Protein AF-A0A2R6NU33-F1 (afdb_monomer)

Foldseek 3Di:
DLCLQVVLVVCVVVVNADPDPVNVVSLVVNLVNLVVLLVQLVVCLVVVHDRPDDDDPSLCVLVCSCVHPPDDPCSLVSNLSSNLSVLLNVLCVLCVVCLVDQQDPSLVVSLVVSLVVLVVSLVVSLVVLVVPDPPSVQVNLVSLLSSLVSSLSSLVSNVPPCPDPVCVVVPDPSNVVSVVVSVVSVVVNCCSCPPPPSNVVVCVCVVVSNDDDD

Secondary structure (DSSP, 8-state):
-TTHHHHHHHHHHTT----SHHHHHHHHHHHHHHHHHHHHHHHHHHHTPPPSS---TTGGGGGGGGGSTT--TTHHHHHHHHHHHHHHHHHHHHHGGGTTS---HHHHHHHHHHHHHHHHHHHHHHHHHHHH-TTTHHHHHHHHHHHHHHHHHHHGGGGTT--SHHHHHH--HHHHHHHHHHHHHHHHHHHHHHH-HHHHHHHHTTTTTT----

Solvent-accessible surface area (backbone atoms only — not comparable to full-atom values): 12301 Å² total; per-residue (Å²): 96,85,60,26,44,59,52,50,51,53,31,53,76,67,71,62,72,68,87,45,74,69,46,51,53,38,53,53,36,24,53,53,38,52,52,52,53,48,52,47,46,53,51,14,68,76,68,74,44,81,56,84,77,69,88,55,86,59,58,86,48,46,67,56,53,72,73,40,97,82,50,56,79,68,50,54,60,52,35,55,50,48,50,51,49,52,52,49,50,54,49,47,64,68,46,56,87,44,71,92,46,82,82,48,71,66,60,53,50,54,50,53,54,46,50,52,49,44,50,53,52,43,55,55,49,46,54,54,42,63,77,71,41,95,76,30,66,37,59,48,50,50,50,49,46,52,40,45,49,55,50,44,61,56,54,50,66,61,52,64,89,59,87,49,74,68,39,60,72,69,48,52,69,71,48,48,54,50,50,54,50,41,54,53,43,53,50,48,48,49,45,47,58,72,70,31,65,56,43,44,62,58,48,79,42,54,83,54,71,79,66,75,87,126

Radius of gyration: 19.25 Å; Cα contacts (8 Å, |Δi|>4): 163; chains: 1; bounding box: 48×39×56 Å

Organism: NCBI:txid98765

Sequence (214 aa):
MHKAWPELLKRMRANKVSTSTKERQLVISARTWFCLYLFEHQMSYGTGRPAILKDDESIWQCRLLLQHPLAIEDDMRLVSTVELMAIRERVHNNLSPLFEKPVDDHTFNVLREADLEFRNWFATWDQAFSQKYEDAAFYRQSLQIQHLTAELFHNATALRGIDGPEDVQRMPHAQRELAIKSINIGRQILDITVNSPAYREGMKYGLYYSFDSR

Structure (mmCIF, N/CA/C/O backbone):
data_AF-A0A2R6NU33-F1
#
_entry.id   AF-A0A2R6NU33-F1
#
loop_
_atom_site.group_PDB
_atom_site.id
_atom_site.type_symbol
_atom_site.label_atom_id
_atom_site.label_alt_id
_atom_site.label_comp_id
_atom_site.label_asym_id
_atom_site.label_entity_id
_atom_site.label_seq_id
_atom_site.pdbx_PDB_ins_code
_atom_site.Cartn_x
_atom_site.Cartn_y
_atom_site.Cartn_z
_atom_site.occupancy
_atom_site.B_iso_or_equiv
_atom_site.auth_seq_id
_atom_site.auth_comp_id
_atom_site.auth_asym_id
_atom_site.auth_atom_id
_atom_site.pdbx_PDB_model_num
ATOM 1 N N . MET A 1 1 ? 17.473 12.583 -7.730 1.00 69.25 1 MET A N 1
ATOM 2 C CA . MET A 1 1 ? 16.757 11.291 -7.675 1.00 69.25 1 MET A CA 1
ATOM 3 C C . MET A 1 1 ? 15.246 11.444 -7.823 1.00 69.25 1 MET A C 1
ATOM 5 O O . MET A 1 1 ? 14.719 10.750 -8.672 1.00 69.25 1 MET A O 1
ATOM 9 N N . HIS A 1 2 ? 14.565 12.379 -7.141 1.00 80.75 2 HIS A N 1
ATOM 10 C CA . HIS A 1 2 ? 13.098 12.559 -7.268 1.00 80.75 2 HIS A CA 1
ATOM 11 C C . HIS A 1 2 ? 12.568 12.725 -8.711 1.00 80.75 2 HIS A C 1
ATOM 13 O O . HIS A 1 2 ? 11.481 12.271 -9.025 1.00 80.75 2 HIS A O 1
ATOM 19 N N . LYS A 1 3 ? 13.355 13.300 -9.636 1.00 88.75 3 LYS A N 1
ATOM 20 C CA . LYS A 1 3 ? 12.974 13.431 -11.060 1.00 88.75 3 LYS A CA 1
ATOM 21 C C . LYS A 1 3 ? 13.146 12.157 -11.896 1.00 88.75 3 LYS A C 1
ATOM 23 O O . LYS A 1 3 ? 12.803 12.172 -13.072 1.00 88.75 3 LYS A O 1
ATOM 28 N N . ALA A 1 4 ? 13.716 11.086 -11.338 1.00 92.69 4 ALA A N 1
ATOM 29 C CA . ALA A 1 4 ? 14.045 9.884 -12.100 1.00 92.69 4 ALA A CA 1
ATOM 30 C C . ALA A 1 4 ? 12.791 9.199 -12.649 1.00 92.69 4 ALA A C 1
ATOM 32 O O . ALA A 1 4 ? 12.753 8.870 -13.832 1.00 92.69 4 ALA A O 1
ATOM 33 N N . TRP A 1 5 ? 11.757 9.043 -11.818 1.00 94.81 5 TRP A N 1
ATOM 34 C CA . TRP A 1 5 ? 10.496 8.462 -12.260 1.00 94.81 5 TRP A CA 1
ATOM 35 C C . TRP A 1 5 ? 9.732 9.371 -13.242 1.00 94.81 5 TRP A C 1
ATOM 37 O O . TRP A 1 5 ? 9.434 8.892 -14.335 1.00 94.81 5 TRP A O 1
ATOM 47 N N . PRO A 1 6 ? 9.508 10.675 -12.970 1.00 94.31 6 PRO A N 1
ATOM 48 C CA . PRO A 1 6 ? 8.891 11.577 -13.946 1.00 94.31 6 PRO A CA 1
ATOM 49 C C . PRO A 1 6 ? 9.597 11.601 -15.311 1.00 94.31 6 PRO A C 1
ATOM 51 O O . PRO A 1 6 ? 8.943 11.600 -16.356 1.00 94.31 6 PRO A O 1
ATOM 54 N N . GLU A 1 7 ? 10.934 11.595 -15.323 1.00 94.56 7 GLU A N 1
ATOM 55 C CA . GLU A 1 7 ? 11.714 11.556 -16.564 1.00 94.56 7 GLU A CA 1
ATOM 56 C C . GLU A 1 7 ? 11.565 10.211 -17.285 1.00 94.56 7 GLU A C 1
ATOM 58 O O . GLU A 1 7 ? 11.327 10.192 -18.495 1.00 94.56 7 GLU A O 1
ATOM 63 N N . LEU A 1 8 ? 11.649 9.087 -16.564 1.00 95.44 8 LEU A N 1
ATOM 64 C CA . LEU A 1 8 ? 11.438 7.758 -17.141 1.00 95.44 8 LEU A CA 1
ATOM 65 C C . LEU A 1 8 ? 10.034 7.643 -17.741 1.00 95.44 8 LEU A C 1
ATOM 67 O O . LEU A 1 8 ? 9.883 7.289 -18.907 1.00 95.44 8 LEU A O 1
ATOM 71 N N . LEU A 1 9 ? 9.014 8.042 -16.986 1.00 95.50 9 LEU A N 1
ATOM 72 C CA . LEU A 1 9 ? 7.621 8.052 -17.413 1.00 95.50 9 LEU A CA 1
ATOM 73 C C . LEU A 1 9 ? 7.415 8.882 -18.687 1.00 95.50 9 LEU A C 1
ATOM 75 O O . LEU A 1 9 ? 6.739 8.444 -19.622 1.00 95.50 9 LEU A O 1
ATOM 79 N N . LYS A 1 10 ? 8.024 10.070 -18.765 1.00 95.19 10 LYS A N 1
ATOM 80 C CA . LYS A 1 10 ? 7.973 10.918 -19.963 1.00 95.19 10 LYS A CA 1
ATOM 81 C C . LYS A 1 10 ? 8.571 10.213 -21.181 1.00 95.19 10 LYS A C 1
ATOM 83 O O . LYS A 1 10 ? 8.008 10.297 -22.273 1.00 95.19 10 LYS A O 1
ATOM 88 N N . ARG A 1 11 ? 9.692 9.506 -21.011 1.00 94.69 11 ARG A N 1
ATOM 89 C CA . ARG A 1 11 ? 10.335 8.734 -22.088 1.00 94.69 11 ARG A CA 1
ATOM 90 C C . ARG A 1 11 ? 9.482 7.547 -22.522 1.00 94.69 11 ARG A C 1
ATOM 92 O O . ARG A 1 11 ? 9.333 7.338 -23.725 1.00 94.69 11 ARG A O 1
ATOM 99 N N . MET A 1 12 ? 8.880 6.836 -21.569 1.00 95.44 12 MET A N 1
ATOM 100 C CA . MET A 1 12 ? 7.957 5.728 -21.827 1.00 95.44 12 MET A CA 1
ATOM 101 C C . MET A 1 12 ? 6.759 6.179 -22.661 1.00 95.44 12 MET A C 1
ATOM 103 O O . MET A 1 12 ? 6.495 5.608 -23.712 1.00 95.44 12 MET A O 1
ATOM 107 N N . ARG A 1 13 ? 6.111 7.281 -22.274 1.00 94.25 13 ARG A N 1
ATOM 108 C CA . ARG A 1 13 ? 4.989 7.866 -23.029 1.00 94.25 13 ARG A CA 1
ATOM 109 C C . ARG A 1 13 ? 5.367 8.343 -24.427 1.00 94.25 13 ARG A C 1
ATOM 111 O O . ARG A 1 13 ? 4.544 8.309 -25.332 1.00 94.25 13 ARG A O 1
ATOM 118 N N . ALA A 1 14 ? 6.602 8.801 -24.602 1.00 94.81 14 ALA A N 1
ATOM 119 C CA . ALA A 1 14 ? 7.114 9.227 -25.898 1.00 94.81 14 ALA A CA 1
ATOM 120 C C . ALA A 1 14 ? 7.590 8.055 -26.780 1.00 94.81 14 ALA A C 1
ATOM 122 O O . ALA A 1 14 ? 8.136 8.315 -27.851 1.00 94.81 14 ALA A O 1
ATOM 123 N N . ASN A 1 15 ? 7.444 6.797 -26.336 1.00 91.62 15 ASN A N 1
ATOM 124 C CA . ASN A 1 15 ? 8.014 5.608 -26.980 1.00 91.62 15 ASN A CA 1
ATOM 125 C C . ASN A 1 15 ? 9.533 5.723 -27.223 1.00 91.62 15 ASN A C 1
ATOM 127 O O . ASN A 1 15 ? 10.066 5.216 -28.206 1.00 91.62 15 ASN A O 1
ATOM 131 N N . LYS A 1 16 ? 10.248 6.404 -26.316 1.00 91.69 16 LYS A N 1
ATOM 132 C CA . LYS A 1 16 ? 11.708 6.617 -26.367 1.00 91.69 16 LYS A CA 1
ATOM 133 C C . LYS A 1 16 ? 12.467 5.705 -25.398 1.00 91.69 16 LYS A C 1
ATOM 135 O O . LYS A 1 16 ? 13.520 6.091 -24.890 1.00 91.69 16 LYS A O 1
ATOM 140 N N . VAL A 1 17 ? 11.917 4.526 -25.115 1.00 91.12 17 VAL A N 1
ATOM 141 C CA . VAL A 1 17 ? 12.543 3.523 -24.244 1.00 91.12 17 VAL A CA 1
ATOM 142 C C . VAL A 1 17 ? 13.698 2.832 -24.964 1.00 91.12 17 VAL A C 1
ATOM 144 O O . VAL A 1 17 ? 13.656 2.611 -26.172 1.00 91.12 17 VAL A O 1
ATOM 147 N N . SER A 1 18 ? 14.754 2.504 -24.223 1.00 92.00 18 SER A N 1
ATOM 148 C CA . SER A 1 18 ? 15.925 1.794 -24.745 1.00 92.00 18 SER A CA 1
ATOM 149 C C . SER A 1 18 ? 16.513 0.869 -23.678 1.00 92.00 18 SER A C 1
ATOM 151 O O . SER A 1 18 ? 16.099 0.894 -22.525 1.00 92.00 18 SER A O 1
ATOM 153 N N . THR A 1 19 ? 17.510 0.063 -24.030 1.00 92.62 19 THR A N 1
ATOM 154 C CA . THR A 1 19 ? 18.274 -0.757 -23.069 1.00 92.62 19 THR A CA 1
ATOM 155 C C . THR A 1 19 ? 19.691 -0.221 -22.845 1.00 92.62 19 THR A C 1
ATOM 157 O O . THR A 1 19 ? 20.560 -0.923 -22.329 1.00 92.62 19 THR A O 1
ATOM 160 N N . SER A 1 20 ? 19.929 1.041 -23.223 1.00 94.75 20 SER A N 1
ATOM 161 C CA . SER A 1 20 ? 21.223 1.710 -23.069 1.00 94.75 20 SER A CA 1
ATOM 162 C C . SER A 1 20 ? 21.648 1.813 -21.601 1.00 94.75 20 SER A C 1
ATOM 164 O O . SER A 1 20 ? 20.813 1.841 -20.695 1.00 94.75 20 SER A O 1
ATOM 166 N N . THR A 1 21 ? 22.952 1.958 -21.349 1.00 94.69 21 THR A N 1
ATOM 167 C CA . THR A 1 21 ? 23.496 2.165 -19.994 1.00 94.69 21 THR A CA 1
ATOM 168 C C . THR A 1 21 ? 22.832 3.344 -19.280 1.00 94.69 21 THR A C 1
ATOM 170 O O . THR A 1 21 ? 22.533 3.266 -18.090 1.00 94.69 21 THR A O 1
ATOM 173 N N . LYS A 1 22 ? 22.532 4.421 -20.018 1.00 93.12 22 LYS A N 1
ATOM 174 C CA . LYS A 1 22 ? 21.836 5.594 -19.480 1.00 93.12 22 LYS A CA 1
ATOM 175 C C . LYS A 1 22 ? 20.398 5.269 -19.066 1.00 93.12 22 LYS A C 1
ATOM 177 O O . LYS A 1 22 ? 19.983 5.693 -17.991 1.00 93.12 22 LYS A O 1
ATOM 182 N N . GLU A 1 23 ? 19.653 4.517 -19.880 1.00 94.69 23 GLU A N 1
ATOM 183 C CA . GLU A 1 23 ? 18.292 4.092 -19.516 1.00 94.69 23 GLU A CA 1
ATOM 184 C C . GLU A 1 23 ? 18.314 3.160 -18.306 1.00 94.69 23 GLU A C 1
ATOM 186 O O . GLU A 1 23 ? 17.536 3.338 -17.376 1.00 94.69 23 GLU A O 1
ATOM 191 N N . ARG A 1 24 ? 19.254 2.209 -18.272 1.00 96.06 24 ARG A N 1
ATOM 192 C CA . ARG A 1 24 ? 19.424 1.301 -17.136 1.00 96.06 24 ARG A CA 1
ATOM 193 C C . ARG A 1 24 ? 19.6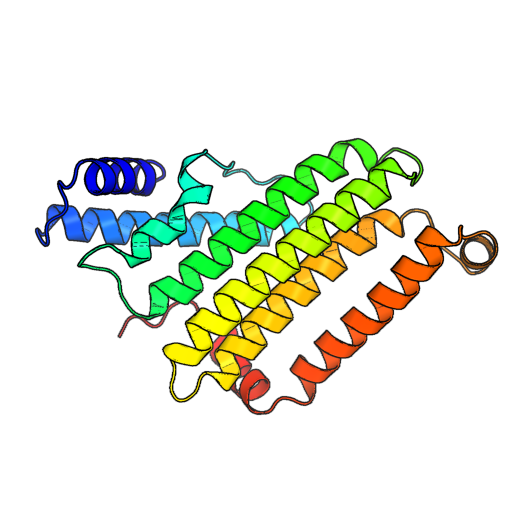54 2.073 -15.839 1.00 96.06 24 ARG A C 1
ATOM 195 O O . ARG A 1 24 ? 18.991 1.791 -14.845 1.00 96.06 24 ARG A O 1
ATOM 202 N N . GLN A 1 25 ? 20.522 3.085 -15.861 1.00 96.06 25 GLN A N 1
ATOM 203 C CA . GLN A 1 25 ? 20.752 3.938 -14.695 1.00 96.06 25 GLN A CA 1
ATOM 204 C C . GLN A 1 25 ? 19.498 4.725 -14.288 1.00 96.06 25 GLN A C 1
ATOM 206 O O . GLN A 1 25 ? 19.253 4.925 -13.095 1.00 96.06 25 GLN A O 1
ATOM 211 N N . LEU A 1 26 ? 18.690 5.159 -15.258 1.00 95.94 26 LEU A N 1
ATOM 212 C CA . LEU A 1 26 ? 17.438 5.866 -15.000 1.00 95.94 26 LEU A CA 1
ATOM 213 C C . LEU A 1 26 ? 16.389 4.950 -14.353 1.00 95.94 26 LEU A C 1
ATOM 215 O O . LEU A 1 26 ? 15.783 5.348 -13.362 1.00 95.94 26 LEU A O 1
ATOM 219 N N . VAL A 1 27 ? 16.235 3.716 -14.843 1.00 96.88 27 VAL A N 1
ATOM 220 C CA . VAL A 1 27 ? 15.348 2.701 -14.248 1.00 96.88 27 VAL A CA 1
ATOM 221 C C . VAL A 1 27 ? 15.786 2.358 -12.825 1.00 96.88 27 VAL A C 1
ATOM 223 O O . VAL A 1 27 ? 14.954 2.349 -11.922 1.00 96.88 27 VAL A O 1
ATOM 226 N N . ILE A 1 28 ? 17.088 2.151 -12.589 1.00 96.19 28 I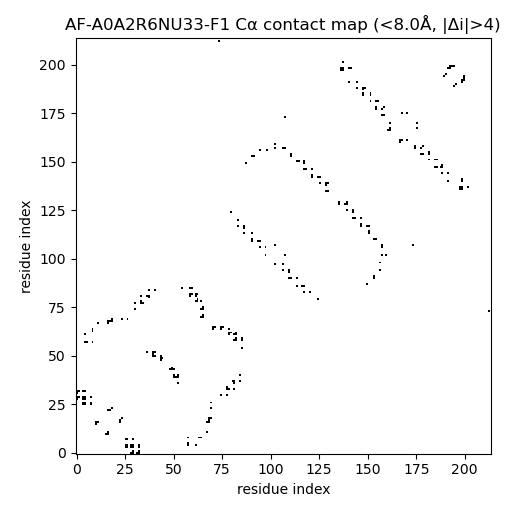LE A N 1
ATOM 227 C CA . ILE A 1 28 ? 17.630 1.944 -11.234 1.00 96.19 28 ILE A CA 1
ATOM 228 C C . ILE A 1 28 ? 17.272 3.131 -10.334 1.00 96.19 28 ILE A C 1
ATOM 230 O O . ILE A 1 28 ? 16.740 2.943 -9.246 1.00 96.19 28 ILE A O 1
ATOM 234 N N . SER A 1 29 ? 17.487 4.358 -10.812 1.00 96.31 29 SER A N 1
ATOM 235 C CA . SER A 1 29 ? 17.176 5.568 -10.044 1.00 96.31 29 SER A CA 1
ATOM 236 C C . SER A 1 29 ? 15.675 5.716 -9.756 1.00 96.31 29 SER A C 1
ATOM 238 O O . SER A 1 29 ? 15.313 6.220 -8.695 1.00 96.31 29 SER A O 1
ATOM 240 N N . ALA A 1 30 ? 14.802 5.278 -10.671 1.00 96.25 30 ALA A N 1
ATOM 241 C CA . ALA A 1 30 ? 13.353 5.257 -10.472 1.00 96.25 30 ALA A CA 1
ATOM 242 C C . ALA A 1 30 ? 12.936 4.218 -9.418 1.00 96.25 30 ALA A C 1
ATOM 244 O O . ALA A 1 30 ? 12.155 4.543 -8.529 1.00 96.25 30 ALA A O 1
ATOM 245 N N . ARG A 1 31 ? 13.519 3.010 -9.442 1.00 96.88 31 ARG A N 1
ATOM 246 C CA . ARG A 1 31 ? 13.315 1.999 -8.388 1.00 96.88 31 ARG A CA 1
ATOM 247 C C . ARG A 1 31 ? 13.775 2.503 -7.025 1.00 96.88 31 ARG A C 1
ATOM 249 O O . ARG A 1 31 ? 13.028 2.420 -6.058 1.00 96.88 31 ARG A O 1
ATOM 256 N N . THR A 1 32 ? 14.973 3.089 -6.952 1.00 95.62 32 THR A N 1
ATOM 257 C CA . THR A 1 32 ? 15.480 3.700 -5.715 1.00 95.62 32 THR A CA 1
ATOM 258 C C . THR A 1 32 ? 14.536 4.788 -5.213 1.00 95.62 32 THR A C 1
ATOM 260 O O . THR A 1 32 ? 14.268 4.856 -4.018 1.00 95.62 32 THR A O 1
ATOM 263 N N . TRP A 1 33 ? 14.000 5.617 -6.110 1.00 94.19 33 TRP A N 1
ATOM 264 C CA . TRP A 1 33 ? 13.011 6.627 -5.750 1.00 94.19 33 TRP A CA 1
ATOM 265 C C . TRP A 1 33 ? 11.733 6.018 -5.161 1.00 94.19 33 TRP A C 1
ATOM 267 O O . TRP A 1 33 ? 11.298 6.466 -4.105 1.00 94.19 33 TRP A O 1
ATOM 277 N N . PHE A 1 34 ? 11.177 4.972 -5.775 1.00 95.81 34 PHE A N 1
ATOM 278 C CA . PHE A 1 34 ? 10.023 4.251 -5.230 1.00 95.81 34 PHE A CA 1
ATOM 279 C C . PHE A 1 34 ? 10.300 3.664 -3.844 1.00 95.81 34 PHE A C 1
ATOM 281 O O . PHE A 1 34 ? 9.478 3.824 -2.946 1.00 95.81 34 PHE A O 1
ATOM 288 N N . CYS A 1 35 ? 11.471 3.063 -3.622 1.00 94.50 35 CYS A N 1
ATOM 289 C CA . CYS A 1 35 ? 11.841 2.570 -2.295 1.00 94.50 35 CYS A CA 1
ATOM 290 C C . CYS A 1 35 ? 11.923 3.704 -1.262 1.00 94.50 35 CYS A C 1
ATOM 292 O O . CYS A 1 35 ? 11.397 3.568 -0.162 1.00 94.50 35 CYS A O 1
ATOM 294 N N . LEU A 1 36 ? 12.545 4.836 -1.609 1.00 93.38 36 LEU A N 1
ATOM 295 C CA . LEU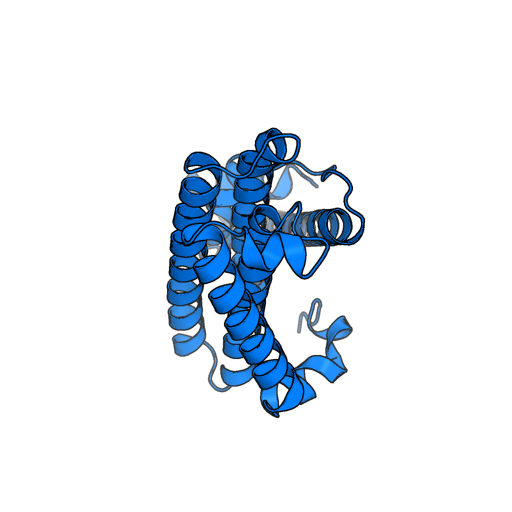 A 1 36 ? 12.623 6.000 -0.719 1.00 93.38 36 LEU A CA 1
ATOM 296 C C . LEU A 1 36 ? 11.236 6.560 -0.388 1.00 93.38 36 LEU A C 1
ATOM 298 O O . LEU A 1 36 ? 10.975 6.883 0.767 1.00 93.38 36 LEU A O 1
ATOM 302 N N . TYR A 1 37 ? 10.350 6.630 -1.384 1.00 93.06 37 TYR A N 1
ATOM 303 C CA . TYR A 1 37 ? 8.956 7.018 -1.197 1.00 93.06 37 TYR A CA 1
ATOM 304 C C . TYR A 1 37 ? 8.248 6.080 -0.211 1.00 93.06 37 TYR A C 1
ATOM 306 O O . TYR A 1 37 ? 7.634 6.552 0.744 1.00 93.06 37 TYR A O 1
ATOM 314 N N . LEU A 1 38 ? 8.390 4.760 -0.377 1.00 93.31 38 LEU A N 1
ATOM 315 C CA . LEU A 1 38 ? 7.798 3.780 0.535 1.00 93.31 38 LEU A CA 1
ATOM 316 C C . LEU A 1 38 ? 8.306 3.933 1.968 1.00 93.31 38 LEU A C 1
ATOM 318 O O . LEU A 1 38 ? 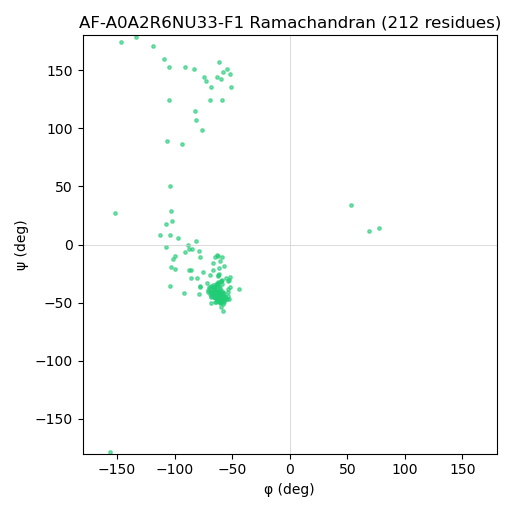7.493 3.995 2.891 1.00 93.31 38 LEU A O 1
ATOM 322 N N . PHE A 1 39 ? 9.625 4.020 2.161 1.00 91.88 39 PHE A N 1
ATOM 323 C CA . PHE A 1 39 ? 10.202 4.142 3.500 1.00 91.88 39 PHE A CA 1
ATOM 324 C C . PHE A 1 39 ? 9.778 5.424 4.193 1.00 91.88 39 PHE A C 1
ATOM 326 O O . PHE A 1 39 ? 9.435 5.392 5.373 1.00 91.88 39 PHE A O 1
ATOM 333 N N . GLU A 1 40 ? 9.776 6.540 3.468 1.00 92.19 40 GLU A N 1
ATOM 334 C CA . GLU A 1 40 ? 9.346 7.814 4.023 1.00 92.19 40 GLU A CA 1
ATOM 335 C C . GLU A 1 40 ? 7.915 7.727 4.557 1.00 92.19 40 GLU A C 1
ATOM 337 O O . GLU A 1 40 ? 7.671 8.059 5.716 1.00 92.19 40 GLU A O 1
ATOM 342 N N . HIS A 1 41 ? 6.990 7.195 3.759 1.00 91.19 41 HIS A N 1
ATOM 343 C CA . HIS A 1 41 ? 5.596 7.075 4.171 1.00 91.19 41 HIS A CA 1
ATOM 344 C C . HIS A 1 41 ? 5.406 6.075 5.310 1.00 91.19 41 HIS A C 1
ATOM 346 O O . HIS A 1 41 ? 4.671 6.354 6.255 1.00 91.19 41 HIS A O 1
ATOM 352 N N . GLN A 1 42 ? 6.092 4.930 5.276 1.00 89.88 42 GLN A N 1
ATOM 353 C CA . GLN A 1 42 ? 6.052 3.953 6.370 1.00 89.88 42 GLN A CA 1
ATOM 354 C C . GLN A 1 42 ? 6.542 4.563 7.689 1.00 89.88 42 GLN A C 1
ATOM 356 O O . GLN A 1 42 ? 5.888 4.393 8.720 1.00 89.88 42 GLN A O 1
ATOM 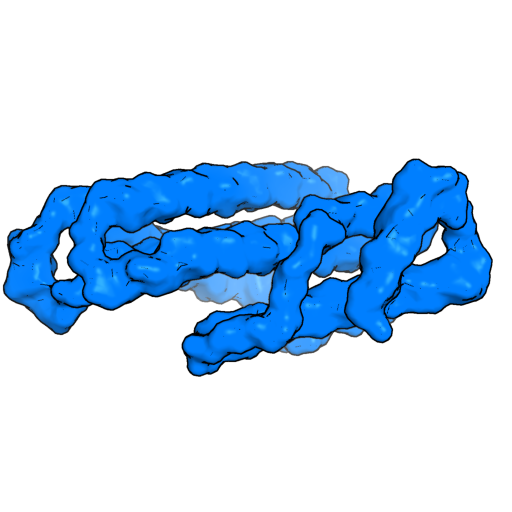361 N N . MET A 1 43 ? 7.649 5.312 7.659 1.00 89.44 43 MET A N 1
ATOM 362 C CA . MET A 1 43 ? 8.166 6.016 8.834 1.00 89.44 43 MET A CA 1
ATOM 363 C C . MET A 1 43 ? 7.204 7.102 9.310 1.00 89.44 43 MET A C 1
ATOM 365 O O . MET A 1 43 ? 6.979 7.225 10.514 1.00 89.44 43 MET A O 1
ATOM 369 N N . SER A 1 44 ? 6.614 7.866 8.392 1.00 89.00 44 SER A N 1
ATOM 370 C CA . SER A 1 44 ? 5.616 8.884 8.718 1.00 89.00 44 SER A CA 1
ATOM 371 C C . SER A 1 44 ? 4.405 8.297 9.427 1.00 89.00 44 SER A C 1
ATOM 373 O O . SER A 1 44 ? 4.072 8.746 10.522 1.00 89.00 44 SER A O 1
ATOM 375 N N . TYR A 1 45 ? 3.820 7.222 8.890 1.00 85.50 45 TYR A N 1
ATOM 376 C CA . TYR A 1 45 ? 2.722 6.515 9.551 1.00 85.50 45 TYR A CA 1
ATOM 377 C C . TYR A 1 45 ? 3.123 5.956 10.918 1.00 85.50 45 TYR A C 1
ATOM 379 O O . TYR A 1 45 ? 2.355 6.070 11.868 1.00 85.50 45 TYR A O 1
ATOM 387 N N . GLY A 1 46 ? 4.321 5.376 11.033 1.00 82.81 46 GLY A N 1
ATOM 388 C CA . GLY A 1 46 ? 4.802 4.795 12.288 1.00 82.81 46 GLY A CA 1
ATOM 389 C C . GLY A 1 46 ? 5.107 5.822 13.384 1.00 82.81 46 GLY A C 1
ATOM 390 O O . GLY A 1 46 ? 5.028 5.494 14.562 1.00 82.81 46 GLY A O 1
ATOM 391 N N . THR A 1 47 ? 5.443 7.060 13.012 1.00 86.00 47 THR A N 1
ATOM 392 C CA . THR A 1 47 ? 5.806 8.135 13.957 1.00 86.00 47 THR A CA 1
ATOM 393 C C . THR A 1 47 ? 4.730 9.211 14.104 1.00 86.00 47 THR A C 1
ATOM 395 O O . THR A 1 47 ? 4.900 10.137 14.893 1.00 86.00 47 THR A O 1
ATOM 398 N N . GLY A 1 48 ? 3.628 9.112 13.356 1.00 82.75 48 GLY A N 1
ATOM 399 C CA . GLY A 1 48 ? 2.536 10.088 13.367 1.00 82.75 48 GLY A CA 1
ATOM 400 C C . GLY A 1 48 ? 2.897 11.450 12.764 1.00 82.75 48 GLY A C 1
ATOM 401 O O . GLY A 1 48 ? 2.138 12.403 12.923 1.00 82.75 48 GLY A O 1
ATOM 402 N N . ARG A 1 49 ? 4.045 11.571 12.082 1.00 88.06 49 ARG A N 1
ATOM 403 C CA . ARG A 1 49 ? 4.464 12.820 11.428 1.00 88.06 49 ARG A CA 1
ATOM 404 C C . ARG A 1 49 ? 3.972 12.873 9.975 1.00 88.06 49 ARG A C 1
ATOM 406 O O . ARG A 1 49 ? 3.900 11.829 9.326 1.00 88.06 49 ARG A O 1
ATOM 413 N N . PRO A 1 50 ? 3.753 14.069 9.406 1.00 85.06 50 PRO A N 1
ATOM 414 C CA . PRO A 1 50 ? 3.527 14.212 7.970 1.00 85.06 50 PRO A CA 1
ATOM 415 C C . PRO A 1 50 ? 4.692 13.651 7.137 1.00 85.06 50 PRO A C 1
ATOM 417 O O . PRO A 1 50 ? 5.854 13.689 7.563 1.00 85.06 50 PRO A O 1
ATOM 420 N N . ALA A 1 51 ? 4.393 13.131 5.947 1.00 86.50 51 ALA A N 1
ATOM 421 C CA . ALA A 1 51 ? 5.411 12.746 4.970 1.00 86.50 51 ALA A CA 1
ATOM 422 C C . ALA A 1 51 ? 6.138 13.978 4.415 1.00 86.50 51 ALA A C 1
ATOM 424 O O . ALA A 1 51 ? 5.529 14.999 4.090 1.00 86.50 51 ALA A O 1
ATOM 425 N N . ILE A 1 52 ? 7.466 13.887 4.332 1.00 85.94 52 ILE A N 1
ATOM 426 C CA . ILE A 1 52 ? 8.343 14.909 3.750 1.00 85.94 52 ILE A CA 1
ATOM 427 C C . ILE A 1 52 ? 8.301 14.806 2.226 1.00 85.94 52 ILE A C 1
ATOM 429 O O . ILE A 1 52 ? 8.246 15.821 1.529 1.00 85.94 52 ILE A O 1
ATOM 433 N N . LEU A 1 53 ? 8.343 13.577 1.704 1.00 83.00 53 LEU A N 1
ATOM 434 C CA . LEU A 1 53 ? 8.178 13.314 0.281 1.00 83.00 53 LEU A CA 1
ATOM 435 C C . LEU A 1 53 ? 6.685 13.308 -0.018 1.00 83.00 53 LEU A C 1
ATOM 437 O O . LEU A 1 53 ? 6.000 12.375 0.368 1.00 83.00 53 LEU A O 1
ATOM 441 N N . LYS A 1 54 ? 6.199 14.356 -0.679 1.00 76.81 54 LYS A N 1
ATOM 442 C CA . LYS A 1 54 ? 4.806 14.424 -1.120 1.00 76.81 54 LYS A CA 1
ATOM 443 C C . LYS A 1 54 ? 4.617 13.686 -2.434 1.00 76.81 54 LYS A C 1
ATOM 445 O O . LYS A 1 54 ? 5.527 13.675 -3.270 1.00 76.81 54 LYS A O 1
ATOM 450 N N . ASP A 1 55 ? 3.411 13.175 -2.624 1.00 74.25 55 ASP A N 1
ATOM 451 C CA . ASP A 1 55 ? 2.930 12.726 -3.921 1.00 74.25 55 ASP A CA 1
ATOM 452 C C . ASP A 1 55 ? 3.126 13.793 -5.008 1.00 74.25 55 ASP A C 1
ATOM 454 O O . ASP A 1 55 ? 2.799 14.972 -4.840 1.00 74.25 55 ASP A O 1
ATOM 458 N N . ASP A 1 56 ? 3.618 13.350 -6.163 1.00 77.94 56 ASP A N 1
ATOM 459 C CA . ASP A 1 56 ? 3.389 14.034 -7.428 1.00 77.94 56 ASP A CA 1
ATOM 460 C C . ASP A 1 56 ? 2.427 1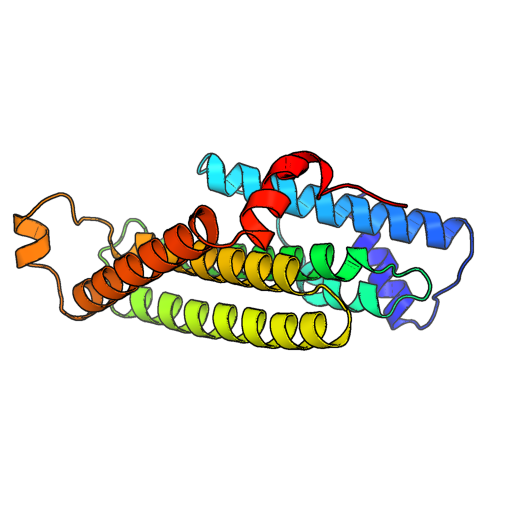3.196 -8.285 1.00 77.94 56 ASP A C 1
ATOM 462 O O . ASP A 1 56 ? 2.262 11.994 -8.070 1.00 77.94 56 ASP A O 1
ATOM 466 N N . GLU A 1 57 ? 1.776 13.807 -9.279 1.00 79.88 57 GLU A N 1
ATOM 467 C CA . GLU A 1 57 ? 0.809 13.101 -10.139 1.00 79.88 57 GLU A CA 1
ATOM 468 C C . GLU A 1 57 ? 1.408 11.872 -10.849 1.00 79.88 57 GLU A C 1
ATOM 470 O O . GLU A 1 57 ? 0.674 10.990 -11.300 1.00 79.88 57 GLU A O 1
ATOM 475 N N . SER A 1 58 ? 2.739 11.780 -10.950 1.00 88.50 58 SER A N 1
ATOM 476 C CA . SER A 1 58 ? 3.397 10.661 -11.613 1.00 88.50 58 SER A CA 1
ATOM 477 C C . SER A 1 58 ? 3.394 9.385 -10.769 1.00 88.50 58 SER A C 1
ATOM 479 O O . SER A 1 58 ? 3.450 8.299 -11.352 1.00 88.50 58 SER A O 1
ATOM 481 N N . ILE A 1 59 ? 3.284 9.468 -9.434 1.00 92.06 59 ILE A N 1
ATOM 482 C CA . ILE A 1 59 ? 3.306 8.285 -8.553 1.00 92.06 59 ILE A CA 1
ATOM 483 C C . ILE A 1 59 ? 2.141 7.332 -8.841 1.00 92.06 59 ILE A C 1
ATOM 485 O O . ILE A 1 59 ? 2.328 6.116 -8.894 1.00 92.06 59 ILE A O 1
ATOM 489 N N . TRP A 1 60 ? 0.975 7.886 -9.187 1.00 92.56 60 TRP A N 1
ATOM 490 C CA . TRP A 1 60 ? -0.234 7.159 -9.592 1.00 92.56 60 TRP A CA 1
ATOM 491 C C . TRP A 1 60 ? -0.058 6.348 -10.877 1.00 92.56 60 TRP A C 1
ATOM 493 O O . TRP A 1 60 ? -0.922 5.564 -11.261 1.00 92.56 60 TRP A O 1
ATOM 503 N N . GLN A 1 61 ? 1.065 6.536 -11.566 1.00 95.06 61 GLN A N 1
ATOM 504 C CA . GLN A 1 61 ? 1.380 5.883 -12.829 1.00 95.06 61 GLN A CA 1
ATOM 505 C C . GLN A 1 61 ? 2.547 4.912 -12.694 1.00 95.06 61 GLN A C 1
ATOM 507 O O . GLN A 1 61 ? 2.995 4.377 -13.709 1.00 95.06 61 GLN A O 1
ATOM 512 N N . CYS A 1 62 ? 3.019 4.651 -11.468 1.00 95.81 62 CYS A N 1
ATOM 513 C CA . CYS A 1 62 ? 4.129 3.742 -11.184 1.00 95.81 62 CYS A CA 1
ATOM 514 C C . CYS A 1 62 ? 3.956 2.357 -11.828 1.00 95.81 62 CYS A C 1
ATOM 516 O O . CYS A 1 62 ? 4.951 1.760 -12.240 1.00 95.81 62 CYS A O 1
ATOM 518 N N . ARG A 1 63 ? 2.712 1.895 -12.045 1.00 96.12 63 ARG A N 1
ATOM 519 C CA . ARG A 1 63 ? 2.406 0.659 -12.786 1.00 96.12 63 ARG A CA 1
ATOM 520 C C . ARG A 1 63 ? 3.027 0.574 -14.167 1.00 96.12 63 ARG A C 1
ATOM 522 O O . ARG A 1 63 ? 3.364 -0.520 -14.613 1.00 96.12 63 ARG A O 1
ATOM 529 N N . LEU A 1 64 ? 3.209 1.710 -14.840 1.00 96.31 64 LEU A N 1
ATOM 530 C CA . LEU A 1 64 ? 3.828 1.738 -16.160 1.00 96.31 64 LEU A CA 1
ATOM 531 C C . LEU A 1 64 ? 5.259 1.203 -16.130 1.00 96.31 64 LEU A C 1
ATOM 533 O O . LEU A 1 64 ? 5.678 0.649 -17.138 1.00 96.31 64 LEU A O 1
ATOM 537 N N . LEU A 1 65 ? 5.971 1.256 -14.993 1.00 97.06 65 LEU A N 1
ATOM 538 C CA . LEU A 1 65 ? 7.300 0.650 -14.856 1.00 97.06 65 LEU A CA 1
ATOM 539 C C . LEU A 1 65 ? 7.308 -0.820 -15.305 1.00 97.06 65 LEU A C 1
ATOM 541 O O . LEU A 1 65 ? 8.261 -1.241 -15.953 1.00 97.06 65 LEU A O 1
ATOM 545 N N . LEU A 1 66 ? 6.231 -1.570 -15.042 1.00 95.94 66 LEU A N 1
ATOM 546 C CA . LEU A 1 66 ? 6.110 -2.990 -15.398 1.00 95.94 66 LEU A CA 1
ATOM 547 C C . LEU A 1 66 ? 6.055 -3.252 -16.908 1.00 95.94 66 LEU A C 1
ATOM 549 O O . LEU A 1 66 ? 6.252 -4.382 -17.341 1.00 95.94 66 LEU A O 1
ATOM 553 N N . GLN A 1 67 ? 5.792 -2.221 -17.711 1.00 95.56 67 GLN A N 1
ATOM 554 C CA . GLN A 1 67 ? 5.797 -2.295 -19.173 1.00 95.56 67 GLN A CA 1
ATOM 555 C C . GLN A 1 67 ? 7.173 -1.951 -19.764 1.00 95.56 67 GLN A C 1
ATOM 557 O O . GLN A 1 67 ? 7.371 -2.043 -20.975 1.00 95.56 67 GLN A O 1
ATOM 562 N N . HIS A 1 68 ? 8.131 -1.513 -18.941 1.00 96.88 68 HIS A N 1
ATOM 563 C CA . HIS A 1 68 ? 9.458 -1.151 -19.417 1.00 96.88 68 HIS A CA 1
ATOM 564 C C . HIS A 1 68 ? 10.264 -2.410 -19.802 1.00 96.88 68 HIS A C 1
ATOM 566 O O . HIS A 1 68 ? 10.273 -3.370 -19.036 1.00 96.88 68 HIS A O 1
ATOM 572 N N . PRO A 1 69 ? 11.057 -2.410 -20.894 1.00 95.62 69 PRO A N 1
ATOM 573 C CA . PRO A 1 69 ? 11.879 -3.567 -21.292 1.00 95.62 69 PRO A CA 1
ATOM 574 C C . PRO A 1 69 ? 12.940 -4.016 -20.272 1.00 95.62 69 PRO A C 1
ATOM 576 O O . PRO A 1 69 ? 13.538 -5.074 -20.418 1.00 95.62 69 PRO A O 1
ATOM 579 N N . LEU A 1 70 ? 13.223 -3.177 -19.273 1.00 96.44 70 LEU A N 1
ATOM 580 C CA . LEU A 1 70 ? 14.158 -3.468 -18.180 1.00 96.44 70 LEU A CA 1
ATOM 581 C C . LEU A 1 70 ? 13.440 -3.810 -16.868 1.00 96.44 70 LEU A C 1
ATOM 583 O O . LEU A 1 70 ? 14.110 -3.858 -15.835 1.00 96.44 70 LEU A O 1
ATOM 587 N N . ALA A 1 71 ? 12.113 -3.973 -16.886 1.00 95.69 71 ALA A N 1
ATOM 588 C CA . ALA A 1 71 ? 11.341 -4.406 -15.730 1.00 95.69 71 ALA A CA 1
ATOM 589 C C . ALA A 1 71 ? 11.761 -5.818 -15.305 1.00 95.69 71 ALA A C 1
ATOM 591 O O . ALA A 1 71 ? 12.084 -6.660 -16.142 1.00 95.69 71 ALA A O 1
ATOM 592 N N . ILE A 1 72 ? 11.767 -6.057 -14.000 1.00 92.69 72 ILE A N 1
ATOM 593 C CA . ILE A 1 72 ? 12.083 -7.353 -13.397 1.00 92.69 72 ILE A CA 1
ATOM 594 C C . ILE A 1 72 ? 10.885 -7.864 -12.603 1.00 92.69 72 ILE A C 1
ATOM 596 O O . ILE A 1 72 ? 9.896 -7.158 -12.404 1.00 92.69 72 ILE A O 1
ATOM 600 N N . GLU A 1 73 ? 10.956 -9.110 -12.153 1.00 86.94 73 GLU A N 1
ATOM 601 C CA . GLU A 1 73 ? 9.866 -9.748 -11.422 1.00 86.94 73 GLU A CA 1
ATOM 602 C C . GLU A 1 73 ? 9.489 -8.995 -10.140 1.00 86.94 73 GLU A C 1
ATOM 604 O O . GLU A 1 73 ? 8.315 -8.672 -9.943 1.00 86.94 73 GLU A O 1
ATOM 609 N N . ASP A 1 74 ? 10.496 -8.611 -9.357 1.00 87.56 74 ASP A N 1
ATOM 610 C CA . ASP A 1 74 ? 10.363 -7.879 -8.094 1.00 87.56 74 ASP A CA 1
ATOM 611 C C . ASP A 1 74 ? 9.712 -6.496 -8.221 1.00 87.56 74 ASP A C 1
ATOM 613 O O . ASP A 1 74 ? 9.157 -5.981 -7.243 1.00 87.56 74 ASP A O 1
ATOM 617 N N . ASP A 1 75 ? 9.705 -5.905 -9.422 1.00 94.12 75 ASP A N 1
ATOM 618 C CA . ASP A 1 75 ? 9.050 -4.615 -9.645 1.00 94.12 75 ASP A CA 1
ATOM 619 C C . ASP A 1 75 ? 7.546 -4.695 -9.375 1.00 94.12 75 ASP A C 1
ATOM 621 O O . ASP A 1 75 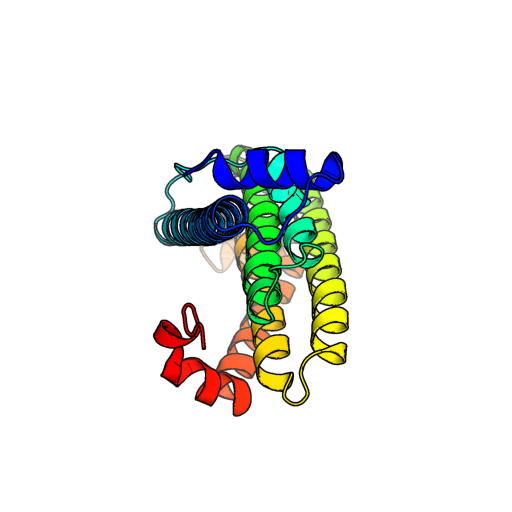? 6.956 -3.693 -8.982 1.00 94.12 75 ASP A O 1
ATOM 625 N N . MET A 1 76 ? 6.914 -5.866 -9.534 1.00 93.31 76 MET A N 1
ATOM 626 C CA . MET A 1 76 ? 5.484 -6.014 -9.243 1.00 93.31 76 MET A CA 1
ATOM 627 C C . MET A 1 76 ? 5.167 -5.743 -7.780 1.00 93.31 76 MET A C 1
ATOM 629 O O . MET A 1 76 ? 4.232 -4.999 -7.496 1.00 93.31 76 MET A O 1
ATOM 633 N N . ARG A 1 77 ? 5.971 -6.285 -6.860 1.00 91.69 77 ARG A N 1
ATOM 634 C CA . ARG A 1 77 ? 5.814 -6.044 -5.421 1.00 91.69 77 ARG A CA 1
ATOM 635 C C . ARG A 1 77 ? 6.116 -4.594 -5.067 1.00 91.69 77 ARG A C 1
ATOM 637 O O . ARG A 1 77 ? 5.405 -4.001 -4.257 1.00 91.69 77 ARG A O 1
ATOM 644 N N . LEU A 1 78 ? 7.158 -4.018 -5.666 1.00 94.69 78 LEU A N 1
ATOM 645 C CA . LEU A 1 78 ? 7.510 -2.617 -5.447 1.00 94.69 78 LEU A CA 1
ATOM 646 C C . LEU A 1 78 ? 6.352 -1.700 -5.861 1.00 94.69 78 LEU A C 1
ATOM 648 O O . LEU A 1 78 ? 5.866 -0.911 -5.056 1.00 94.69 78 LEU A O 1
ATOM 652 N N . VAL A 1 79 ? 5.876 -1.854 -7.094 1.00 96.44 79 VAL A N 1
ATOM 653 C CA . VAL A 1 79 ? 4.795 -1.055 -7.672 1.00 96.44 79 VAL A CA 1
ATOM 654 C C . VAL A 1 79 ? 3.486 -1.249 -6.914 1.00 96.44 79 VAL A C 1
ATOM 656 O O . VAL A 1 79 ? 2.853 -0.256 -6.567 1.00 96.44 79 VAL A O 1
ATOM 659 N N . SER A 1 80 ? 3.084 -2.488 -6.606 1.00 96.31 80 SER A N 1
ATOM 660 C CA . SER A 1 80 ? 1.833 -2.736 -5.877 1.00 96.31 80 SER A CA 1
ATOM 661 C C . SER A 1 80 ? 1.831 -2.035 -4.521 1.00 96.31 80 SER A C 1
ATOM 663 O O . SER A 1 80 ? 0.826 -1.447 -4.124 1.00 96.31 80 SER A O 1
ATOM 665 N N . THR A 1 81 ? 2.974 -2.048 -3.832 1.00 95.88 81 THR A N 1
ATOM 666 C CA . THR A 1 81 ? 3.137 -1.394 -2.529 1.00 95.88 81 THR A CA 1
ATOM 667 C C . THR A 1 81 ? 3.135 0.131 -2.663 1.00 95.88 81 THR A C 1
ATOM 669 O O . THR A 1 81 ? 2.534 0.808 -1.831 1.00 95.88 81 THR A O 1
ATOM 672 N N . VAL A 1 82 ? 3.763 0.688 -3.710 1.00 96.12 82 VAL A N 1
ATOM 673 C CA . VAL A 1 82 ? 3.737 2.138 -3.996 1.00 96.12 82 VAL A CA 1
ATOM 674 C C . VAL A 1 82 ? 2.311 2.611 -4.245 1.00 96.12 82 VAL A C 1
ATOM 676 O O . VAL A 1 82 ? 1.891 3.594 -3.643 1.00 96.12 82 VAL A O 1
ATOM 679 N N . GLU A 1 83 ? 1.546 1.891 -5.067 1.00 96.44 83 GLU A N 1
ATOM 680 C CA . GLU A 1 83 ? 0.141 2.222 -5.319 1.00 96.44 83 GLU A CA 1
ATOM 681 C C . GLU A 1 83 ? -0.695 2.198 -4.044 1.00 96.44 83 GLU A C 1
ATOM 683 O O . GLU A 1 83 ? -1.464 3.124 -3.800 1.00 96.44 83 GLU A O 1
ATOM 688 N N . LEU A 1 84 ? -0.532 1.165 -3.208 1.00 96.81 84 LEU A N 1
ATOM 689 C CA . LEU A 1 84 ? -1.250 1.106 -1.940 1.00 96.81 84 LEU A CA 1
ATOM 690 C C . LEU A 1 84 ? -0.887 2.293 -1.052 1.00 96.81 84 LEU A C 1
ATOM 692 O O . LEU A 1 84 ? -1.763 2.868 -0.411 1.00 96.81 84 LEU A O 1
ATOM 696 N N . MET A 1 85 ? 0.392 2.661 -1.003 1.00 95.12 85 MET A N 1
ATOM 697 C CA . MET A 1 85 ? 0.843 3.777 -0.184 1.00 95.12 85 MET A CA 1
ATOM 698 C C . MET A 1 85 ? 0.248 5.109 -0.650 1.00 95.12 85 MET A C 1
ATOM 700 O O . MET A 1 85 ? -0.237 5.854 0.198 1.00 95.12 85 MET A O 1
ATOM 704 N N . ALA A 1 86 ? 0.175 5.346 -1.962 1.00 94.25 86 ALA A N 1
ATOM 705 C CA . ALA A 1 86 ? -0.484 6.521 -2.532 1.00 94.25 86 ALA A CA 1
ATOM 706 C C . ALA A 1 86 ? -1.993 6.551 -2.211 1.00 94.25 86 ALA A C 1
ATOM 708 O O . ALA A 1 86 ? -2.538 7.587 -1.827 1.00 94.25 86 ALA A O 1
ATOM 709 N N . ILE A 1 87 ? -2.685 5.399 -2.274 1.00 95.38 87 ILE A N 1
ATOM 710 C CA . ILE A 1 87 ? -4.090 5.295 -1.830 1.00 95.38 87 ILE A CA 1
ATOM 711 C C . ILE A 1 87 ? -4.201 5.670 -0.349 1.00 95.38 87 ILE A C 1
ATOM 713 O O . ILE A 1 87 ? -5.033 6.501 0.010 1.00 95.38 87 ILE A O 1
ATOM 717 N N . ARG A 1 88 ? -3.352 5.098 0.514 1.00 94.62 88 ARG A N 1
ATOM 718 C CA . ARG A 1 88 ? -3.357 5.398 1.952 1.00 94.62 88 ARG A CA 1
ATOM 719 C C . ARG A 1 88 ? -3.103 6.882 2.213 1.00 94.62 88 ARG A C 1
ATOM 721 O O . ARG A 1 88 ? -3.833 7.469 3.001 1.00 94.62 88 ARG A O 1
ATOM 728 N N . GLU A 1 89 ? -2.117 7.493 1.555 1.00 92.44 89 GLU A N 1
ATOM 729 C CA . GLU A 1 89 ? -1.811 8.922 1.713 1.00 92.44 89 GLU A CA 1
ATOM 730 C C . GLU A 1 89 ? -3.005 9.798 1.325 1.00 92.44 89 GLU A C 1
ATOM 732 O O . GLU A 1 89 ? -3.408 10.664 2.102 1.00 92.44 89 GLU A O 1
ATOM 737 N N . ARG A 1 90 ? -3.643 9.537 0.180 1.00 92.25 90 ARG A N 1
ATOM 738 C CA . ARG A 1 90 ? -4.840 10.279 -0.238 1.00 92.25 90 ARG A CA 1
ATOM 739 C C . ARG A 1 90 ? -5.991 10.126 0.758 1.00 92.25 90 ARG A C 1
ATOM 741 O O . ARG A 1 90 ? -6.623 11.121 1.109 1.00 92.25 90 ARG A O 1
ATOM 748 N N . VAL A 1 91 ? -6.250 8.911 1.243 1.00 94.06 91 VAL A N 1
ATOM 749 C CA . VAL A 1 91 ? -7.288 8.662 2.259 1.00 94.06 91 VAL A CA 1
ATOM 750 C C . VAL A 1 91 ? -6.953 9.394 3.561 1.00 94.06 91 VAL A C 1
ATOM 752 O O . VAL A 1 91 ? -7.817 10.062 4.128 1.00 94.06 91 VAL A O 1
ATOM 755 N N . HIS A 1 92 ? -5.700 9.337 4.013 1.00 92.00 92 HIS A N 1
ATOM 756 C CA . HIS A 1 92 ? -5.246 10.052 5.202 1.00 92.00 92 HIS A CA 1
ATOM 757 C C . HIS A 1 92 ? -5.408 11.569 5.054 1.00 92.00 92 HIS A C 1
ATOM 759 O O . HIS A 1 92 ? -5.933 12.213 5.957 1.00 92.00 92 HIS A O 1
ATOM 765 N N . ASN A 1 93 ? -5.038 12.136 3.904 1.00 90.88 93 ASN A N 1
ATOM 766 C CA . ASN A 1 93 ? -5.198 13.560 3.611 1.00 90.88 93 ASN A CA 1
ATOM 767 C C . ASN A 1 93 ? -6.674 13.990 3.589 1.00 90.88 93 ASN A C 1
ATOM 769 O O . ASN A 1 93 ? -6.989 15.090 4.037 1.00 90.88 93 ASN A O 1
ATOM 773 N N . ASN A 1 94 ? -7.585 13.124 3.136 1.00 92.44 94 ASN A N 1
ATOM 774 C CA . ASN A 1 94 ? -9.027 13.388 3.176 1.00 92.44 94 ASN A CA 1
ATOM 775 C C . ASN A 1 94 ? -9.604 13.315 4.600 1.00 92.44 94 ASN A C 1
ATOM 777 O O . ASN A 1 94 ? -10.531 14.053 4.927 1.00 92.44 94 ASN A O 1
ATOM 781 N N . LEU A 1 95 ? -9.062 12.443 5.456 1.00 92.00 95 LEU A N 1
ATOM 782 C CA . LEU A 1 95 ? -9.521 12.278 6.838 1.00 92.00 95 LEU A CA 1
ATOM 783 C C . LEU A 1 95 ? -8.874 13.269 7.816 1.00 92.00 95 LEU A C 1
ATOM 785 O O . LEU A 1 95 ? -9.500 13.626 8.811 1.00 92.00 95 LEU A O 1
ATOM 789 N N . SER A 1 96 ? -7.651 13.731 7.548 1.00 90.56 96 SER A N 1
ATOM 790 C CA . SER A 1 96 ? -6.877 14.597 8.448 1.00 90.56 96 SER A CA 1
ATOM 791 C C . SER A 1 96 ? -7.627 15.867 8.890 1.00 90.56 96 SER A C 1
ATOM 793 O O . SER A 1 96 ? -7.673 16.125 10.095 1.00 90.56 96 SER A O 1
ATOM 795 N N . PRO A 1 97 ? -8.326 16.604 8.001 1.00 90.50 97 PRO A N 1
ATOM 796 C CA . PRO A 1 97 ? -9.143 17.760 8.389 1.00 90.50 97 PRO A CA 1
ATOM 797 C C . PRO A 1 97 ? -10.351 17.431 9.283 1.00 90.50 97 PRO A C 1
ATOM 799 O O . PRO A 1 97 ? -11.021 18.342 9.779 1.00 90.50 97 PRO A O 1
ATOM 802 N N . LEU A 1 98 ? -10.684 16.146 9.441 1.00 89.38 98 LEU A N 1
ATOM 803 C CA . LEU A 1 98 ? -11.813 15.657 10.233 1.00 89.38 98 LEU A CA 1
ATOM 804 C C . LEU A 1 98 ? -11.385 15.160 11.619 1.00 89.38 98 LEU A C 1
ATOM 806 O O . LEU A 1 98 ? -12.252 14.915 12.453 1.00 89.38 98 LEU A O 1
ATOM 810 N N . PHE A 1 99 ? -10.085 15.018 11.894 1.00 88.19 99 PHE A N 1
ATOM 811 C CA . PHE A 1 99 ? -9.602 14.432 13.151 1.00 88.19 99 PHE A CA 1
ATOM 812 C C . PHE A 1 99 ? -10.003 15.231 14.395 1.00 88.19 99 PHE A C 1
ATOM 814 O O . PHE A 1 99 ? -10.294 14.634 15.426 1.00 88.19 99 PHE A O 1
ATOM 821 N N . GLU A 1 100 ? -10.095 16.557 14.286 1.00 86.44 100 GLU A N 1
ATOM 822 C CA . GLU A 1 100 ? -10.531 17.441 15.378 1.00 86.44 100 GLU A CA 1
ATOM 823 C C . GLU A 1 100 ? -12.061 17.586 15.469 1.00 86.44 100 GLU A C 1
ATOM 825 O O . GLU A 1 100 ? -12.578 18.254 16.363 1.00 86.44 100 GLU A O 1
ATOM 830 N N . LYS A 1 101 ? -12.806 16.977 14.539 1.00 88.31 101 LYS A N 1
ATOM 831 C CA . LYS A 1 101 ? -14.267 17.069 14.459 1.00 88.31 101 LYS A CA 1
ATOM 832 C C . LYS A 1 101 ? -14.927 15.780 14.960 1.00 88.31 101 LYS A C 1
ATOM 834 O O . LYS A 1 101 ? -14.343 14.695 14.814 1.00 88.31 101 LYS A O 1
ATOM 839 N N . PRO A 1 102 ? -16.166 15.862 15.485 1.00 87.88 102 PRO A N 1
ATOM 840 C CA . PRO A 1 102 ? -16.973 14.678 15.758 1.00 87.88 102 PRO A CA 1
ATOM 841 C C . PRO A 1 102 ? -17.066 13.769 14.529 1.00 87.88 102 PRO A C 1
ATOM 843 O O . PRO A 1 102 ? -17.057 14.242 13.393 1.00 87.88 102 PRO A O 1
ATOM 846 N N . VAL A 1 103 ? -17.136 12.459 14.759 1.00 91.06 103 VAL A N 1
ATOM 847 C CA . VAL A 1 103 ? -17.343 11.485 13.683 1.00 91.06 103 VAL A CA 1
ATOM 848 C C . VAL A 1 103 ? -18.763 11.645 13.150 1.00 91.06 103 VAL A C 1
ATOM 850 O O . VAL A 1 103 ? -19.728 11.562 13.907 1.00 91.06 103 VAL A O 1
ATOM 853 N N . ASP A 1 104 ? -18.876 11.865 11.847 1.00 91.38 104 ASP A N 1
ATOM 854 C CA . ASP A 1 104 ? -20.123 12.138 11.140 1.00 91.38 104 ASP A CA 1
ATOM 855 C C . ASP A 1 104 ? -20.245 11.296 9.859 1.00 91.38 104 ASP A C 1
ATOM 857 O O . ASP A 1 104 ? -19.343 10.534 9.491 1.00 91.38 104 ASP A O 1
ATOM 861 N N . ASP A 1 105 ? -21.364 11.448 9.149 1.00 91.56 105 ASP A N 1
ATOM 862 C CA . ASP A 1 105 ? -21.627 10.728 7.897 1.00 91.56 105 ASP A CA 1
ATOM 863 C C . ASP A 1 105 ? -20.569 11.001 6.822 1.00 91.56 105 ASP A C 1
ATOM 865 O O . ASP A 1 105 ? -20.258 10.121 6.017 1.00 91.56 105 ASP A O 1
ATOM 869 N N . HIS A 1 106 ? -19.969 12.196 6.815 1.00 92.56 106 HIS A N 1
ATOM 870 C CA . HIS A 1 106 ? -18.894 12.520 5.885 1.00 92.56 106 HIS A CA 1
ATOM 871 C C . HIS A 1 106 ? -17.648 11.666 6.153 1.00 92.56 106 HIS A C 1
ATOM 873 O O . HIS A 1 106 ? -17.108 11.071 5.218 1.00 92.56 106 HIS A O 1
ATOM 879 N N . THR A 1 107 ? -17.255 11.514 7.422 1.00 93.69 107 THR A N 1
ATOM 880 C CA . THR A 1 107 ? -16.169 10.610 7.835 1.00 93.69 107 THR A CA 1
ATOM 881 C C . THR A 1 107 ? -16.428 9.183 7.336 1.00 93.69 107 THR A C 1
ATOM 883 O O . THR A 1 107 ? -15.549 8.555 6.744 1.00 93.69 107 THR A O 1
ATOM 886 N N . PHE A 1 108 ? -17.651 8.672 7.512 1.00 94.44 108 PHE A N 1
ATOM 887 C CA . PHE A 1 108 ? -18.016 7.332 7.042 1.00 94.44 108 PHE A CA 1
ATOM 888 C C . PHE A 1 108 ? -18.021 7.195 5.522 1.00 94.44 108 PHE A C 1
ATOM 890 O O . PHE A 1 108 ? -17.677 6.131 5.006 1.00 94.44 108 PHE A O 1
ATOM 897 N N . ASN A 1 109 ? -18.401 8.245 4.796 1.00 94.69 109 ASN A N 1
ATOM 898 C CA . ASN A 1 109 ? -18.370 8.236 3.338 1.00 94.69 109 ASN A CA 1
ATOM 899 C C . ASN A 1 109 ? -16.940 8.103 2.812 1.00 94.69 109 ASN A C 1
ATOM 901 O O . ASN A 1 109 ? -16.693 7.221 1.992 1.00 94.69 109 ASN A O 1
ATOM 905 N N . VAL A 1 110 ? -15.996 8.874 3.363 1.00 95.19 110 VAL A N 1
ATOM 906 C CA . VAL A 1 110 ? -14.570 8.764 3.010 1.00 95.19 110 VAL A CA 1
ATOM 907 C C . VAL A 1 110 ? -14.034 7.360 3.307 1.00 95.19 110 VAL A C 1
ATOM 909 O O . VAL A 1 110 ? -13.338 6.776 2.478 1.00 95.19 110 VAL A O 1
ATOM 912 N N . LEU A 1 111 ? -14.391 6.772 4.455 1.00 95.62 111 LEU A N 1
ATOM 913 C CA . LEU A 1 111 ? -13.966 5.410 4.804 1.00 95.62 111 LEU A CA 1
ATOM 914 C C . LEU A 1 111 ? -14.554 4.341 3.879 1.00 95.62 111 LEU A C 1
ATOM 916 O O . LEU A 1 111 ? -13.872 3.374 3.549 1.00 95.62 111 LEU A O 1
ATOM 920 N N . ARG A 1 112 ? -15.801 4.509 3.430 1.00 95.50 112 ARG A N 1
ATOM 921 C CA . ARG A 1 112 ? -16.439 3.580 2.490 1.00 95.50 112 ARG A CA 1
ATOM 922 C C . ARG A 1 112 ? -15.796 3.641 1.107 1.00 95.50 112 ARG A C 1
ATOM 924 O O . ARG A 1 112 ? -15.604 2.601 0.485 1.00 95.50 112 ARG A O 1
ATOM 931 N N . GLU A 1 113 ? -15.460 4.838 0.636 1.00 96.31 113 GLU A N 1
ATOM 932 C CA . GLU A 1 113 ? -14.714 5.023 -0.613 1.00 96.31 113 GLU A CA 1
ATOM 933 C C . GLU A 1 113 ? -13.319 4.395 -0.515 1.00 96.31 113 GLU A C 1
ATOM 935 O O . GLU A 1 113 ? -12.933 3.621 -1.389 1.00 96.31 113 GLU A O 1
ATOM 940 N N . ALA A 1 114 ? -12.610 4.630 0.593 1.00 96.31 114 ALA A N 1
ATOM 941 C CA . ALA A 1 114 ? -11.308 4.022 0.857 1.00 96.31 114 ALA A CA 1
ATOM 942 C C . ALA A 1 114 ? -11.362 2.484 0.853 1.00 96.31 114 ALA A C 1
ATOM 944 O O . ALA A 1 114 ? -10.533 1.834 0.223 1.00 96.31 114 ALA A O 1
ATOM 945 N N . ASP A 1 115 ? -12.359 1.898 1.515 1.00 96.06 115 ASP A N 1
ATOM 946 C CA . ASP A 1 115 ? -12.606 0.453 1.561 1.00 96.06 115 ASP A CA 1
ATOM 947 C C . ASP A 1 115 ? -12.849 -0.138 0.160 1.00 96.06 115 ASP A C 1
ATOM 949 O O . ASP A 1 115 ? -12.270 -1.166 -0.192 1.00 96.06 115 ASP A O 1
ATOM 953 N N . LEU A 1 116 ? -13.628 0.539 -0.692 1.00 97.19 116 LEU A N 1
ATOM 954 C CA . LEU A 1 116 ? -13.790 0.129 -2.093 1.00 97.19 116 LEU A CA 1
ATOM 955 C C . LEU A 1 116 ? -12.462 0.169 -2.858 1.00 97.19 116 LEU A C 1
ATOM 957 O O . LEU A 1 116 ? -12.151 -0.760 -3.604 1.00 97.19 116 LEU A O 1
ATOM 961 N N . GLU A 1 117 ? -11.660 1.213 -2.664 1.00 97.31 117 GLU A N 1
ATOM 962 C CA . GLU A 1 117 ? -10.364 1.341 -3.327 1.00 97.31 117 GLU A CA 1
ATOM 963 C C . GLU A 1 117 ? -9.350 0.289 -2.867 1.00 97.31 117 GLU A C 1
ATOM 965 O O . GLU A 1 117 ? -8.685 -0.314 -3.711 1.00 97.31 117 GLU A O 1
ATOM 970 N N . PHE A 1 118 ? -9.270 -0.004 -1.566 1.00 97.94 118 PHE A N 1
ATOM 971 C CA . PHE A 1 118 ? -8.389 -1.055 -1.053 1.00 97.94 118 PHE A CA 1
ATOM 972 C C . PHE A 1 118 ? -8.779 -2.439 -1.576 1.00 97.94 118 PHE A C 1
ATOM 974 O O . PHE A 1 118 ? -7.903 -3.209 -1.978 1.00 97.94 118 PHE A O 1
ATOM 981 N N . ARG A 1 119 ? -10.080 -2.744 -1.655 1.00 97.56 119 ARG A N 1
ATOM 982 C CA . ARG A 1 119 ? -10.560 -3.999 -2.254 1.00 97.56 119 ARG A CA 1
ATOM 983 C C . ARG A 1 119 ? -10.241 -4.089 -3.739 1.00 97.56 119 ARG A C 1
ATOM 985 O O . ARG A 1 119 ? -9.814 -5.145 -4.197 1.00 97.56 119 ARG A O 1
ATOM 992 N N . ASN A 1 120 ? -10.427 -3.001 -4.486 1.00 97.88 120 ASN A N 1
ATOM 993 C CA . ASN A 1 120 ? -10.110 -2.958 -5.913 1.00 97.88 120 ASN A CA 1
ATOM 994 C C . ASN A 1 120 ? -8.609 -3.145 -6.157 1.00 97.88 120 ASN A C 1
ATOM 996 O O . ASN A 1 120 ? -8.217 -3.915 -7.040 1.00 97.88 120 ASN A O 1
ATOM 1000 N N . TRP A 1 121 ? -7.770 -2.487 -5.352 1.00 98.19 121 TRP A N 1
ATOM 1001 C CA . TRP A 1 121 ? -6.324 -2.690 -5.355 1.00 98.19 121 TRP A CA 1
ATOM 1002 C C . TRP A 1 121 ? -5.981 -4.157 -5.072 1.00 98.19 121 TRP A C 1
ATOM 1004 O O . TRP A 1 121 ?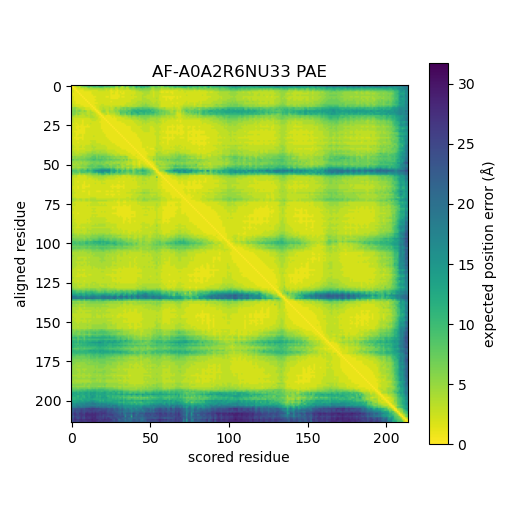 -5.272 -4.779 -5.865 1.00 98.19 121 TRP A O 1
ATOM 1014 N N . PHE A 1 122 ? -6.543 -4.736 -4.005 1.00 97.81 122 PHE A N 1
ATOM 1015 C CA . PHE A 1 122 ? -6.279 -6.121 -3.623 1.00 97.81 122 PHE A CA 1
ATOM 1016 C C . PHE A 1 122 ? -6.698 -7.099 -4.720 1.00 97.81 122 PHE A C 1
ATOM 1018 O O . PHE A 1 122 ? -5.882 -7.910 -5.132 1.00 97.81 122 PHE A O 1
ATOM 1025 N N . ALA A 1 123 ? -7.919 -6.995 -5.248 1.00 97.00 123 ALA A N 1
ATOM 1026 C CA . ALA A 1 123 ? -8.411 -7.885 -6.300 1.00 97.00 123 ALA A CA 1
ATOM 1027 C C . ALA A 1 123 ? -7.542 -7.821 -7.568 1.00 97.00 123 ALA A C 1
ATOM 1029 O O . ALA A 1 123 ? -7.214 -8.852 -8.153 1.00 97.00 123 ALA A O 1
ATOM 1030 N N . THR A 1 124 ? -7.124 -6.613 -7.960 1.00 96.44 124 THR A N 1
ATOM 1031 C CA . THR A 1 124 ? -6.260 -6.402 -9.129 1.00 96.44 124 THR A CA 1
ATOM 1032 C C . THR A 1 124 ? -4.909 -7.091 -8.958 1.00 96.44 124 THR A C 1
ATOM 1034 O O . THR A 1 124 ? -4.447 -7.801 -9.853 1.00 96.44 124 THR A O 1
ATOM 1037 N N . TRP A 1 125 ? -4.262 -6.883 -7.810 1.00 95.75 125 TRP A N 1
ATOM 1038 C CA . TRP A 1 125 ? -2.936 -7.437 -7.566 1.00 95.75 125 TRP A CA 1
ATOM 1039 C C . TRP A 1 125 ? -2.982 -8.920 -7.216 1.00 95.75 125 TRP A C 1
ATOM 1041 O O . TRP A 1 125 ? -2.129 -9.660 -7.685 1.00 95.75 125 TRP A O 1
ATOM 1051 N N . ASP A 1 126 ? -3.995 -9.396 -6.498 1.00 94.69 126 ASP A N 1
ATOM 1052 C CA . ASP A 1 126 ? -4.184 -10.823 -6.233 1.00 94.69 126 ASP A CA 1
ATOM 1053 C C . ASP A 1 126 ? -4.304 -11.618 -7.541 1.00 94.69 126 ASP A C 1
ATOM 1055 O O . ASP A 1 126 ? -3.601 -12.614 -7.732 1.00 94.69 126 ASP A O 1
ATOM 1059 N N . GLN A 1 127 ? -5.098 -11.115 -8.495 1.00 93.31 127 GLN A N 1
ATOM 1060 C CA . GLN A 1 127 ? -5.192 -11.699 -9.830 1.00 93.31 127 GLN A CA 1
ATOM 1061 C C . GLN A 1 127 ? -3.838 -11.675 -10.553 1.00 93.31 127 GLN A C 1
ATOM 1063 O O . GLN A 1 127 ? -3.402 -12.710 -11.058 1.00 93.31 127 GLN A O 1
ATOM 1068 N N . ALA A 1 128 ? -3.148 -10.531 -10.578 1.00 91.81 128 ALA A N 1
ATOM 1069 C CA . ALA A 1 128 ? -1.860 -10.401 -11.263 1.00 91.81 128 ALA A CA 1
ATOM 1070 C C . ALA A 1 128 ? -0.778 -11.324 -10.670 1.00 91.81 128 ALA A C 1
ATOM 1072 O O . ALA A 1 128 ? -0.023 -11.954 -11.410 1.00 91.81 128 ALA A O 1
ATOM 1073 N N . PHE A 1 129 ? -0.714 -11.443 -9.342 1.00 89.44 129 PHE A N 1
ATOM 1074 C CA . PHE A 1 129 ? 0.232 -12.321 -8.656 1.00 89.44 129 PHE A CA 1
ATOM 1075 C C . PHE A 1 129 ? -0.107 -13.802 -8.860 1.00 89.44 129 PHE A C 1
ATOM 1077 O O . PHE A 1 129 ? 0.808 -14.604 -9.038 1.00 89.44 129 PHE A O 1
ATOM 1084 N N . SER A 1 130 ? -1.395 -14.167 -8.903 1.00 88.06 130 SER A N 1
ATOM 1085 C CA . SER A 1 130 ? -1.826 -15.556 -9.135 1.00 88.06 130 SER A CA 1
ATOM 1086 C C . SER A 1 130 ? -1.400 -16.121 -10.494 1.00 88.06 130 SER A C 1
ATOM 1088 O O . SER A 1 130 ? -1.253 -17.329 -10.632 1.00 88.06 130 SER A O 1
ATOM 1090 N N . GLN A 1 131 ? -1.196 -15.258 -11.491 1.00 86.12 131 GLN A N 1
ATOM 1091 C CA . GLN A 1 131 ? -0.796 -15.664 -12.840 1.00 86.12 131 GLN A CA 1
ATOM 1092 C C . GLN A 1 131 ? 0.719 -15.789 -13.006 1.00 86.12 131 GLN A C 1
ATOM 1094 O O . GLN A 1 131 ? 1.169 -16.438 -13.947 1.00 86.12 131 GLN A O 1
ATOM 1099 N N . LYS A 1 132 ? 1.501 -15.128 -12.144 1.00 78.38 132 LYS A N 1
ATOM 1100 C CA . LYS A 1 132 ? 2.941 -14.951 -12.358 1.00 78.38 132 LYS A CA 1
ATOM 1101 C C . LYS A 1 132 ? 3.815 -15.847 -11.488 1.00 78.38 132 LYS A C 1
ATOM 1103 O O . LYS A 1 132 ? 4.850 -16.292 -11.965 1.00 78.38 132 LYS A O 1
ATOM 1108 N N . TYR A 1 133 ? 3.415 -16.106 -10.245 1.00 75.00 133 TYR A N 1
ATOM 1109 C CA . TYR A 1 133 ? 4.240 -16.841 -9.285 1.00 75.00 133 TYR A CA 1
ATOM 1110 C C . TYR A 1 133 ? 3.718 -18.270 -9.098 1.00 75.00 133 TYR A C 1
ATOM 1112 O O . TYR A 1 133 ? 2.564 -18.461 -8.721 1.00 75.00 133 TYR A O 1
ATOM 1120 N N . GLU A 1 134 ? 4.573 -19.270 -9.316 1.00 62.06 134 GLU A N 1
ATOM 1121 C CA . GLU A 1 134 ? 4.245 -20.692 -9.103 1.00 62.06 134 GLU A CA 1
ATOM 1122 C C . GLU A 1 134 ? 4.003 -20.987 -7.604 1.00 62.06 134 GLU A C 1
ATOM 1124 O O . GLU A 1 134 ? 3.033 -21.653 -7.251 1.00 62.06 134 GLU A O 1
ATOM 1129 N N . ASP A 1 135 ? 4.775 -20.335 -6.720 1.00 65.81 135 ASP A N 1
ATOM 1130 C CA . ASP A 1 135 ? 4.606 -20.308 -5.256 1.00 65.81 135 ASP A CA 1
ATOM 1131 C C . ASP A 1 135 ? 4.012 -18.966 -4.763 1.00 65.81 135 ASP A C 1
ATOM 1133 O O . ASP A 1 135 ? 4.511 -18.307 -3.846 1.00 65.81 135 ASP A O 1
ATOM 1137 N N . ALA A 1 136 ? 2.905 -18.521 -5.370 1.00 69.06 136 ALA A N 1
ATOM 1138 C CA . ALA A 1 136 ? 2.263 -17.235 -5.052 1.00 69.06 136 ALA A CA 1
ATOM 1139 C C . ALA A 1 136 ? 1.732 -17.106 -3.608 1.00 69.06 136 ALA A C 1
ATOM 1141 O O . ALA A 1 136 ? 1.307 -16.018 -3.214 1.00 69.06 136 ALA A O 1
ATOM 1142 N N . ALA A 1 137 ? 1.707 -18.188 -2.822 1.00 79.12 137 ALA A N 1
ATOM 1143 C CA . ALA A 1 137 ? 1.051 -18.231 -1.515 1.00 79.12 137 ALA A CA 1
ATOM 1144 C C . ALA A 1 137 ? 1.561 -17.136 -0.565 1.00 79.12 137 ALA A C 1
ATOM 1146 O O . ALA A 1 137 ? 0.756 -16.408 0.016 1.00 79.12 137 ALA A O 1
ATOM 1147 N N . PHE A 1 138 ? 2.883 -16.958 -0.469 1.00 82.19 138 PHE A N 1
ATOM 1148 C CA . PHE A 1 138 ? 3.472 -15.914 0.370 1.00 82.19 138 PHE A CA 1
ATOM 1149 C C . PHE A 1 138 ? 3.090 -14.509 -0.108 1.00 82.19 138 PHE A C 1
ATOM 1151 O O . PHE A 1 138 ? 2.630 -13.678 0.676 1.00 82.19 138 PHE A O 1
ATOM 1158 N N . TYR A 1 139 ? 3.259 -14.236 -1.402 1.00 83.06 139 TYR A N 1
ATOM 1159 C CA . TYR A 1 139 ? 3.029 -12.903 -1.951 1.00 83.06 139 TYR A CA 1
ATOM 1160 C C . TYR A 1 139 ? 1.561 -12.486 -1.871 1.00 83.06 139 TYR A C 1
ATOM 1162 O O . TYR A 1 139 ? 1.266 -11.354 -1.493 1.00 83.06 139 TYR A O 1
ATOM 1170 N N . ARG A 1 140 ? 0.636 -13.408 -2.149 1.00 89.00 140 ARG A N 1
ATOM 1171 C CA . ARG A 1 140 ? -0.807 -13.161 -2.034 1.00 89.00 140 ARG A CA 1
ATOM 1172 C C . ARG A 1 140 ? -1.221 -12.905 -0.587 1.00 89.00 140 ARG A C 1
ATOM 1174 O O . ARG A 1 140 ? -1.973 -11.971 -0.324 1.00 89.00 140 ARG A O 1
ATOM 1181 N N . GLN A 1 141 ? -0.661 -13.651 0.367 1.00 89.38 141 GLN A N 1
ATOM 1182 C CA . GLN A 1 141 ? -0.883 -13.395 1.795 1.00 89.38 141 GLN A CA 1
ATOM 1183 C C . GLN A 1 141 ? -0.289 -12.058 2.248 1.00 89.38 141 GLN A C 1
ATOM 1185 O O . GLN A 1 141 ? -0.908 -11.347 3.036 1.00 89.38 141 GLN A O 1
ATOM 1190 N N . SER A 1 142 ? 0.870 -11.670 1.711 1.00 89.19 142 SER A N 1
ATOM 1191 C CA . SER A 1 142 ? 1.453 -10.351 1.962 1.00 89.19 142 SER A CA 1
ATOM 1192 C C . SER A 1 142 ? 0.557 -9.223 1.441 1.00 89.19 142 SER A C 1
ATOM 1194 O O . SER A 1 142 ? 0.292 -8.273 2.176 1.00 89.19 142 SER A O 1
ATOM 1196 N N . LEU A 1 143 ? 0.016 -9.342 0.222 1.00 92.81 143 LEU A N 1
ATOM 1197 C CA . LEU A 1 143 ? -0.968 -8.389 -0.312 1.00 92.81 143 LEU A CA 1
ATOM 1198 C C . LEU A 1 143 ? -2.222 -8.321 0.565 1.00 92.81 143 LEU A C 1
ATOM 1200 O O . LEU A 1 143 ? -2.715 -7.231 0.850 1.00 92.81 143 LEU A O 1
ATOM 1204 N N . GLN A 1 144 ? -2.714 -9.473 1.026 1.00 94.50 144 GLN A N 1
ATOM 1205 C CA . GLN A 1 144 ? -3.885 -9.542 1.893 1.00 94.50 144 GLN A CA 1
ATOM 1206 C C . GLN A 1 144 ? -3.639 -8.825 3.225 1.00 94.50 144 GLN A C 1
ATOM 1208 O O . GLN A 1 144 ? -4.468 -8.024 3.647 1.00 94.50 144 GLN A O 1
ATOM 1213 N N . ILE A 1 145 ? -2.485 -9.040 3.864 1.00 93.69 145 ILE A N 1
ATOM 1214 C CA . ILE A 1 145 ? -2.123 -8.337 5.104 1.00 93.69 145 ILE A CA 1
ATOM 1215 C C . ILE A 1 145 ? -1.985 -6.835 4.868 1.00 93.69 145 ILE A C 1
ATOM 1217 O O . ILE A 1 145 ? -2.456 -6.048 5.690 1.00 93.69 145 ILE A O 1
ATOM 1221 N N . GLN A 1 146 ? -1.371 -6.421 3.760 1.00 94.69 146 GLN A N 1
ATOM 1222 C CA . GLN A 1 146 ? -1.233 -5.007 3.417 1.00 94.69 146 GLN A CA 1
ATOM 1223 C C . GLN A 1 146 ? -2.599 -4.329 3.239 1.00 94.69 146 GLN A C 1
ATOM 1225 O O . GLN A 1 146 ? -2.824 -3.263 3.812 1.00 94.69 146 GLN A O 1
ATOM 1230 N N . HIS A 1 147 ? -3.528 -4.976 2.529 1.00 97.19 147 HIS A N 1
ATOM 1231 C CA . HIS A 1 147 ? -4.917 -4.531 2.401 1.00 97.19 147 HIS A CA 1
ATOM 1232 C C . HIS A 1 147 ? -5.599 -4.414 3.770 1.00 97.19 147 HIS A C 1
ATOM 1234 O O . HIS A 1 147 ? -6.050 -3.330 4.138 1.00 97.19 147 HIS A O 1
ATOM 1240 N N . LEU A 1 148 ? -5.633 -5.500 4.546 1.00 96.62 148 LEU A N 1
ATOM 1241 C CA . LEU A 1 148 ? -6.317 -5.538 5.841 1.00 96.62 148 LEU A CA 1
ATOM 1242 C C . LEU A 1 148 ? -5.739 -4.509 6.822 1.00 96.62 148 LEU A C 1
ATOM 1244 O O . LEU A 1 148 ? -6.479 -3.857 7.554 1.00 96.62 148 LEU A O 1
ATOM 1248 N N . THR A 1 149 ? -4.418 -4.320 6.821 1.00 94.88 149 THR A N 1
ATOM 1249 C CA . THR A 1 149 ? -3.747 -3.333 7.680 1.00 94.88 149 THR A CA 1
ATOM 1250 C C . THR A 1 149 ? -4.066 -1.907 7.243 1.00 94.88 149 THR A C 1
ATOM 1252 O O . THR A 1 149 ? -4.295 -1.046 8.093 1.00 94.88 149 THR A O 1
ATOM 1255 N N . ALA A 1 150 ? -4.107 -1.640 5.933 1.00 95.44 150 ALA A N 1
ATOM 1256 C CA . ALA A 1 150 ? -4.510 -0.340 5.411 1.00 95.44 150 ALA A CA 1
ATOM 1257 C C . ALA A 1 150 ? -5.953 -0.012 5.811 1.00 95.44 150 ALA A C 1
ATOM 1259 O O . ALA A 1 150 ? -6.215 1.093 6.284 1.00 95.44 150 ALA A O 1
ATOM 1260 N N . GLU A 1 151 ? -6.863 -0.974 5.691 1.00 95.88 151 GLU A N 1
ATOM 1261 C CA . GLU A 1 151 ? -8.260 -0.808 6.079 1.00 95.88 151 GLU A CA 1
ATOM 1262 C C . GLU A 1 151 ? -8.410 -0.585 7.593 1.00 95.88 151 GLU A C 1
ATOM 1264 O O . GLU A 1 151 ? -9.032 0.387 8.023 1.00 95.88 151 GLU A O 1
ATOM 1269 N N . LEU A 1 152 ? -7.773 -1.429 8.412 1.00 95.62 152 LEU A N 1
ATOM 1270 C CA . LEU A 1 152 ? -7.810 -1.323 9.872 1.00 95.62 152 LEU A CA 1
ATOM 1271 C C . LEU A 1 152 ? -7.278 0.027 10.365 1.00 95.62 152 LEU A C 1
ATOM 1273 O O . LEU A 1 152 ? -7.893 0.655 11.228 1.00 95.62 152 LEU A O 1
ATOM 1277 N N . PHE A 1 153 ? -6.156 0.480 9.799 1.00 93.62 153 PHE A N 1
ATOM 1278 C CA . PHE A 1 153 ? -5.536 1.754 10.153 1.00 93.62 153 PHE A CA 1
ATOM 1279 C C . PHE A 1 153 ? -6.492 2.932 9.934 1.00 93.62 153 PHE A C 1
ATOM 1281 O O . PHE A 1 153 ? -6.606 3.803 10.792 1.00 93.62 153 PHE A O 1
ATOM 1288 N N . HIS A 1 154 ? -7.212 2.957 8.809 1.00 94.00 154 HIS A N 1
ATOM 1289 C CA . HIS A 1 154 ? -8.139 4.050 8.521 1.00 94.00 154 HIS A CA 1
ATOM 1290 C C . HIS A 1 154 ? -9.444 3.921 9.305 1.00 94.00 154 HIS A C 1
ATOM 1292 O O . HIS A 1 154 ? -9.944 4.932 9.795 1.00 94.00 154 HIS A O 1
ATOM 1298 N N . ASN A 1 155 ? -9.960 2.708 9.523 1.00 94.69 155 ASN A N 1
ATOM 1299 C CA . ASN A 1 155 ? -11.149 2.505 10.355 1.00 94.69 155 ASN A CA 1
ATOM 1300 C C . ASN A 1 155 ? -10.950 3.027 11.786 1.00 94.69 155 ASN A C 1
ATOM 1302 O O . ASN A 1 155 ? -11.886 3.579 12.365 1.00 94.69 155 ASN A O 1
ATOM 1306 N N . ALA A 1 156 ? -9.728 2.937 12.329 1.00 91.81 156 ALA A N 1
ATOM 1307 C CA . ALA A 1 156 ? -9.394 3.482 13.645 1.00 91.81 156 ALA A CA 1
ATOM 1308 C C . ALA A 1 156 ? -9.713 4.984 13.769 1.00 91.81 156 ALA A C 1
ATOM 1310 O O . ALA A 1 156 ? -10.079 5.447 14.847 1.00 91.81 156 ALA A O 1
ATOM 1311 N N . THR A 1 157 ? -9.668 5.742 12.666 1.00 90.88 157 THR A N 1
ATOM 1312 C CA . THR A 1 157 ? -10.001 7.175 12.680 1.00 90.88 157 THR A CA 1
ATOM 1313 C C . THR A 1 157 ? -11.453 7.438 13.072 1.00 90.88 157 THR A C 1
ATOM 1315 O O . THR A 1 157 ? -11.718 8.426 13.750 1.00 90.88 157 THR A O 1
ATOM 1318 N N . ALA A 1 158 ? -12.400 6.571 12.703 1.00 91.25 158 ALA A N 1
ATOM 1319 C CA . ALA A 1 158 ? -13.815 6.714 13.058 1.00 91.25 158 ALA A CA 1
ATOM 1320 C C . ALA A 1 158 ? -14.178 6.072 14.404 1.00 91.25 158 ALA A C 1
ATOM 1322 O O . ALA A 1 158 ? -15.325 6.182 14.835 1.00 91.25 158 ALA A O 1
ATOM 1323 N N . LEU A 1 159 ? -13.207 5.456 15.082 1.00 91.12 159 LEU A N 1
ATOM 1324 C CA . LEU A 1 159 ? -13.333 4.964 16.457 1.00 91.12 159 LEU A CA 1
ATOM 1325 C C . LEU A 1 159 ? -12.762 5.953 17.491 1.00 91.12 159 LEU A C 1
ATOM 1327 O O . LEU A 1 159 ? -12.719 5.639 18.677 1.00 91.12 159 LEU A O 1
ATOM 1331 N N . ARG A 1 160 ? -12.335 7.149 17.057 1.00 88.56 160 ARG A N 1
ATOM 1332 C CA . ARG A 1 160 ? -11.898 8.233 17.949 1.00 88.56 160 ARG A CA 1
ATOM 1333 C C . ARG A 1 160 ? -13.020 8.653 18.907 1.00 88.56 160 ARG A C 1
ATOM 1335 O O . ARG A 1 160 ? -14.181 8.714 18.502 1.00 88.56 160 ARG A O 1
ATOM 1342 N N . GLY A 1 161 ? -12.659 8.978 20.149 1.00 83.94 161 GLY A N 1
ATOM 1343 C CA . GLY A 1 161 ? -13.606 9.381 21.198 1.00 83.94 161 GLY A CA 1
ATOM 1344 C C . GLY A 1 161 ? -14.373 8.223 21.846 1.00 83.94 161 GLY A C 1
ATOM 1345 O O . GLY A 1 161 ? -15.380 8.465 22.502 1.00 83.94 161 GLY A O 1
ATOM 1346 N N . ILE A 1 162 ? -13.931 6.978 21.637 1.00 88.12 162 ILE A N 1
ATOM 1347 C CA . ILE A 1 162 ? -14.431 5.795 22.344 1.00 88.12 162 ILE A CA 1
ATOM 1348 C C . ILE A 1 162 ? -13.356 5.366 23.344 1.00 88.12 162 ILE A C 1
ATOM 1350 O O . ILE A 1 162 ? -12.485 4.560 23.015 1.00 88.12 162 ILE A O 1
ATOM 1354 N N . ASP A 1 163 ? -13.412 5.917 24.556 1.00 87.56 163 ASP A N 1
ATOM 1355 C CA . ASP A 1 163 ? -12.363 5.732 25.566 1.00 87.56 163 ASP A CA 1
ATOM 1356 C C . ASP A 1 163 ? -12.768 4.718 26.646 1.00 87.56 163 ASP A C 1
ATOM 1358 O O . ASP A 1 163 ? -11.913 4.143 27.326 1.00 87.56 163 ASP A O 1
ATOM 1362 N N . GLY A 1 164 ? -14.070 4.443 26.791 1.00 90.12 164 GLY A N 1
ATOM 1363 C CA . GLY A 1 164 ? -14.553 3.485 27.779 1.00 90.12 164 GLY A CA 1
ATOM 1364 C C . GLY A 1 164 ? -15.911 2.838 27.487 1.00 90.12 164 GLY A C 1
ATOM 1365 O O . GLY A 1 164 ? -16.549 3.091 26.463 1.00 90.12 164 GLY A O 1
ATOM 1366 N N . PRO A 1 165 ? -16.386 1.976 28.407 1.00 90.44 165 PRO A N 1
ATOM 1367 C CA . PRO A 1 165 ? -17.645 1.246 28.252 1.00 90.44 165 PRO A CA 1
ATOM 1368 C C . PRO A 1 165 ? -18.879 2.143 28.094 1.00 90.44 165 PRO A C 1
ATOM 1370 O O . PRO A 1 165 ? -19.822 1.756 27.405 1.00 90.44 165 PRO A O 1
ATOM 1373 N N . GLU A 1 166 ? -18.886 3.328 28.710 1.00 91.69 166 GLU A N 1
ATOM 1374 C CA . GLU A 1 166 ? -19.989 4.289 28.573 1.00 91.69 166 GLU A CA 1
ATOM 1375 C C . GLU A 1 166 ? -20.112 4.813 27.135 1.00 91.69 166 GLU A C 1
ATOM 1377 O O . GLU A 1 166 ? -21.217 4.857 26.587 1.00 91.69 166 GLU A O 1
ATOM 1382 N N . ASP A 1 167 ? -18.987 5.120 26.486 1.00 88.94 167 ASP A N 1
ATOM 1383 C CA . ASP A 1 167 ? -18.962 5.576 25.092 1.00 88.94 167 ASP A CA 1
ATOM 1384 C C . ASP A 1 167 ? -19.403 4.459 24.147 1.00 88.94 167 ASP A C 1
ATOM 1386 O O . ASP A 1 167 ? -20.170 4.688 23.214 1.00 88.94 167 ASP A O 1
ATOM 1390 N N . VAL A 1 168 ? -19.013 3.213 24.438 1.00 89.44 168 VAL A N 1
ATOM 1391 C CA . VAL A 1 168 ? -19.465 2.034 23.684 1.00 89.44 168 VAL A CA 1
ATOM 1392 C C . VAL A 1 168 ? -20.986 1.864 23.752 1.00 89.44 168 VAL A C 1
ATOM 1394 O O . VAL A 1 168 ? -21.619 1.489 22.758 1.00 89.44 168 VAL A O 1
ATOM 1397 N N . GLN A 1 169 ? -21.599 2.150 24.903 1.00 89.56 169 GLN A N 1
ATOM 1398 C CA . GLN A 1 169 ? -23.056 2.101 25.053 1.00 89.56 169 GLN A CA 1
ATOM 1399 C C . GLN A 1 169 ? -23.756 3.206 24.257 1.00 89.56 169 GLN A C 1
ATOM 1401 O O . GLN A 1 169 ? -24.824 2.959 23.699 1.00 89.56 169 GLN A O 1
ATOM 1406 N N . ARG A 1 170 ? -23.146 4.394 24.172 1.00 88.50 170 ARG A N 1
ATOM 1407 C CA . ARG A 1 170 ? -23.671 5.555 23.432 1.00 88.50 170 ARG A CA 1
ATOM 1408 C C . ARG A 1 170 ? -23.270 5.578 21.954 1.00 88.50 170 ARG A C 1
ATOM 1410 O O . ARG A 1 170 ? -23.717 6.454 21.218 1.00 88.50 170 ARG A O 1
ATOM 1417 N N . MET A 1 171 ? -22.457 4.618 21.523 1.00 90.88 171 MET A N 1
ATOM 1418 C CA . MET A 1 171 ? -21.918 4.531 20.173 1.00 90.88 171 MET A CA 1
ATOM 1419 C C . MET A 1 171 ? -23.042 4.452 19.120 1.00 90.88 171 MET A C 1
ATOM 1421 O O . MET A 1 171 ? -23.858 3.523 19.170 1.00 90.88 171 MET A O 1
ATOM 1425 N N . PRO A 1 172 ? -23.065 5.363 18.128 1.00 90.69 172 PRO A N 1
ATOM 1426 C CA . PRO A 1 172 ? -23.951 5.286 16.975 1.00 90.69 172 PRO A CA 1
ATOM 1427 C C . PRO A 1 172 ? -23.828 3.956 16.228 1.00 90.69 172 PRO A C 1
ATOM 1429 O O . PRO A 1 172 ? -22.754 3.352 16.165 1.00 90.69 172 PRO A O 1
ATOM 1432 N N . HIS A 1 173 ? -24.917 3.532 15.583 1.00 91.19 173 HIS A N 1
ATOM 1433 C CA . HIS A 1 173 ? -24.975 2.264 14.848 1.00 91.19 173 HIS A CA 1
ATOM 1434 C C . HIS A 1 173 ? -23.835 2.113 13.829 1.00 91.19 173 HIS A C 1
ATOM 1436 O O . HIS A 1 173 ? -23.148 1.095 13.825 1.00 91.19 173 HIS A O 1
ATOM 1442 N N . ALA A 1 174 ? -23.572 3.152 13.030 1.00 90.56 174 ALA A N 1
ATOM 1443 C CA . ALA A 1 174 ? -22.514 3.134 12.020 1.00 90.56 174 ALA A CA 1
ATOM 1444 C C . ALA A 1 174 ? -21.107 2.949 12.625 1.00 90.56 174 ALA A C 1
ATOM 1446 O O . ALA A 1 174 ? -20.310 2.165 12.107 1.00 90.56 174 ALA A O 1
ATOM 1447 N N . GLN A 1 175 ? -20.805 3.607 13.755 1.00 92.19 175 GLN A N 1
ATOM 1448 C CA . GLN A 1 175 ? -19.535 3.405 14.472 1.00 92.19 175 GLN A CA 1
ATOM 1449 C C . GLN A 1 175 ? -19.438 1.977 15.020 1.00 92.19 175 GLN A C 1
ATOM 1451 O O . GLN A 1 175 ? -18.376 1.361 14.950 1.00 92.19 175 GLN A O 1
ATOM 1456 N N . ARG A 1 176 ? -20.551 1.421 15.514 1.00 93.25 176 ARG A N 1
ATOM 1457 C CA . ARG A 1 176 ? -20.603 0.058 16.057 1.00 93.25 176 ARG A CA 1
ATOM 1458 C C . ARG A 1 176 ? -20.354 -1.001 14.994 1.00 93.25 176 ARG A C 1
ATOM 1460 O O . ARG A 1 176 ? -19.565 -1.916 15.226 1.00 93.25 176 ARG A O 1
ATOM 1467 N N . GLU A 1 177 ? -20.982 -0.876 13.831 1.00 93.62 177 GLU A N 1
ATOM 1468 C CA . GLU A 1 177 ? -20.724 -1.770 12.700 1.00 93.62 177 GLU A CA 1
ATOM 1469 C C . GLU A 1 177 ? -19.259 -1.703 12.262 1.00 93.62 177 GLU A C 1
ATOM 1471 O O . GLU A 1 177 ? -18.618 -2.741 12.071 1.00 93.62 177 GLU A O 1
ATOM 1476 N N . LEU A 1 178 ? -18.695 -0.494 12.184 1.00 93.75 178 LEU A N 1
ATOM 1477 C CA . LEU A 1 178 ? -17.290 -0.299 11.841 1.00 93.75 178 LEU A CA 1
ATOM 1478 C C . LEU A 1 178 ? -16.341 -0.897 12.893 1.00 93.75 178 LEU A C 1
ATOM 1480 O O . LEU A 1 178 ? -15.326 -1.499 12.533 1.00 93.75 178 LEU A O 1
ATOM 1484 N N . ALA A 1 179 ? -16.669 -0.787 14.182 1.00 94.06 179 ALA A N 1
ATOM 1485 C CA . ALA A 1 179 ? -15.898 -1.391 15.267 1.00 94.06 179 ALA A CA 1
ATOM 1486 C C . ALA A 1 179 ? -15.884 -2.923 15.157 1.00 94.06 179 ALA A C 1
ATOM 1488 O O . ALA A 1 179 ? -14.820 -3.543 15.210 1.00 94.06 179 ALA A O 1
ATOM 1489 N N . ILE A 1 180 ? -17.047 -3.542 14.925 1.00 94.94 180 ILE A N 1
ATOM 1490 C CA . ILE A 1 180 ? -17.167 -4.994 14.718 1.00 94.94 180 ILE A CA 1
ATOM 1491 C C . ILE A 1 180 ? -16.363 -5.430 13.486 1.00 94.94 180 ILE A C 1
ATOM 1493 O O . ILE A 1 180 ? -15.607 -6.403 13.553 1.00 94.94 180 ILE A O 1
ATOM 1497 N N . LYS A 1 181 ? -16.475 -4.688 12.376 1.00 95.12 181 LYS A N 1
ATOM 1498 C CA . LYS A 1 181 ? -15.685 -4.925 11.161 1.00 95.12 181 LYS A CA 1
ATOM 1499 C C . LYS A 1 181 ? -14.184 -4.873 11.461 1.00 95.12 181 LYS A C 1
ATOM 1501 O O . LYS A 1 181 ? -13.460 -5.798 11.102 1.00 95.12 181 LYS A O 1
ATOM 1506 N N . SER A 1 182 ? -13.734 -3.855 12.191 1.00 96.06 182 SER A N 1
ATOM 1507 C CA . SER A 1 182 ? -12.328 -3.666 12.578 1.00 96.06 182 SER A CA 1
ATOM 1508 C C . SER A 1 182 ? -11.800 -4.804 13.456 1.00 96.06 182 SER A C 1
ATOM 1510 O O . SER A 1 182 ? -10.693 -5.287 13.230 1.00 96.06 182 SER A O 1
ATOM 1512 N N . ILE A 1 183 ? -12.604 -5.306 14.400 1.00 95.88 183 ILE A N 1
ATOM 1513 C CA . ILE A 1 183 ? -12.258 -6.489 15.207 1.00 95.88 183 ILE A CA 1
ATOM 1514 C C . ILE A 1 183 ? -12.073 -7.721 14.314 1.00 95.88 183 ILE A C 1
ATOM 1516 O O . ILE A 1 183 ? -11.113 -8.474 14.484 1.00 95.88 183 ILE A O 1
ATOM 1520 N N . ASN A 1 184 ? -12.972 -7.935 13.352 1.00 97.12 184 ASN A N 1
ATOM 1521 C CA . ASN A 1 184 ? -12.878 -9.069 12.434 1.00 97.12 184 ASN A CA 1
ATOM 1522 C C . ASN A 1 184 ? -11.653 -8.966 11.516 1.00 97.12 184 ASN A C 1
ATOM 1524 O O . ASN A 1 184 ? -10.991 -9.976 11.288 1.00 97.12 184 ASN A O 1
ATOM 1528 N N . ILE A 1 185 ? -11.316 -7.765 11.044 1.00 96.94 185 ILE A N 1
ATOM 1529 C CA . ILE A 1 185 ? -10.086 -7.507 10.283 1.00 96.94 185 ILE A CA 1
ATOM 1530 C C . ILE A 1 185 ? -8.855 -7.815 11.141 1.00 96.94 185 ILE A C 1
ATOM 1532 O O . ILE A 1 185 ? -7.979 -8.559 10.709 1.00 96.94 185 ILE A O 1
ATOM 1536 N N . GLY A 1 186 ? -8.809 -7.316 12.380 1.00 96.56 186 GLY A N 1
ATOM 1537 C CA . GLY A 1 186 ? -7.711 -7.594 13.308 1.00 96.56 186 GLY A CA 1
ATOM 1538 C C . GLY A 1 186 ? -7.518 -9.093 13.557 1.00 96.56 186 GLY A C 1
ATOM 1539 O O . GLY A 1 186 ? -6.394 -9.589 13.524 1.00 96.56 186 GLY A O 1
ATOM 1540 N N . ARG A 1 187 ? -8.615 -9.843 13.720 1.00 96.31 187 ARG A N 1
ATOM 1541 C CA . ARG A 1 187 ? -8.577 -11.311 13.831 1.00 96.31 187 ARG A CA 1
ATOM 1542 C C . ARG A 1 187 ? -8.018 -11.980 12.578 1.00 96.31 187 ARG A C 1
ATOM 1544 O O . ARG A 1 187 ? -7.208 -12.887 12.714 1.00 96.31 187 ARG A O 1
ATOM 1551 N N . GLN A 1 188 ? -8.406 -11.529 11.385 1.00 95.31 188 GLN A N 1
ATOM 1552 C CA . GLN A 1 188 ? -7.870 -12.061 10.126 1.00 95.31 188 GLN A CA 1
ATOM 1553 C C . GLN A 1 188 ? -6.367 -11.798 9.986 1.00 95.31 188 GLN A C 1
ATOM 1555 O O . GLN A 1 188 ? -5.626 -12.698 9.611 1.00 95.31 188 GLN A O 1
ATOM 1560 N N . ILE A 1 189 ? -5.893 -10.597 10.337 1.00 93.88 189 ILE A N 1
ATOM 1561 C CA . ILE A 1 189 ? -4.456 -10.279 10.323 1.00 93.88 189 ILE A CA 1
ATOM 1562 C C . ILE A 1 189 ? -3.693 -11.225 11.256 1.00 93.88 189 ILE A C 1
ATOM 1564 O O . ILE A 1 189 ? -2.663 -11.777 10.862 1.00 93.88 189 ILE A O 1
ATOM 1568 N N . LEU A 1 190 ? -4.198 -11.436 12.477 1.00 92.88 190 LEU A N 1
ATOM 1569 C CA . LEU A 1 190 ? -3.590 -12.358 13.439 1.00 92.88 190 LEU A CA 1
ATOM 1570 C C . LEU A 1 190 ? -3.580 -13.796 12.917 1.00 92.88 190 LEU A C 1
ATOM 1572 O O . LEU A 1 190 ? -2.554 -14.463 13.016 1.00 92.88 190 LEU A O 1
ATOM 1576 N N . ASP A 1 191 ? -4.683 -14.253 12.330 1.00 91.94 191 ASP A N 1
ATOM 1577 C CA . ASP A 1 191 ? -4.793 -15.592 11.757 1.00 91.94 191 ASP A CA 1
ATOM 1578 C C . ASP A 1 191 ? -3.765 -15.816 10.640 1.00 91.94 191 ASP A C 1
ATOM 1580 O O . ASP A 1 191 ? -2.982 -16.760 10.712 1.00 91.94 191 ASP A O 1
ATOM 1584 N N . ILE A 1 192 ? -3.658 -14.898 9.673 1.00 88.00 192 ILE A N 1
ATOM 1585 C CA . ILE A 1 192 ? -2.665 -15.018 8.594 1.00 88.00 192 ILE A CA 1
ATOM 1586 C C . ILE A 1 192 ? -1.243 -14.983 9.172 1.00 88.00 192 ILE A C 1
ATOM 1588 O O . ILE A 1 192 ? -0.395 -15.781 8.778 1.00 88.00 192 ILE A O 1
ATOM 1592 N N . THR A 1 193 ? -0.975 -14.099 10.136 1.00 85.44 193 THR A N 1
ATOM 1593 C CA . THR A 1 193 ? 0.373 -13.926 10.702 1.00 85.44 193 THR A CA 1
ATOM 1594 C C . THR A 1 193 ? 0.825 -15.131 11.534 1.00 85.44 193 THR A C 1
ATOM 1596 O O . THR A 1 193 ? 2.002 -15.492 11.508 1.00 85.44 193 THR A O 1
ATOM 1599 N N . VAL A 1 194 ? -0.090 -15.753 12.282 1.00 86.00 194 VAL A N 1
ATOM 1600 C CA . VAL A 1 194 ? 0.222 -16.849 13.215 1.00 86.00 194 VAL A CA 1
ATOM 1601 C C . VAL A 1 194 ? 0.082 -18.218 12.552 1.00 86.00 194 VAL A C 1
ATOM 1603 O O . VAL A 1 194 ? 0.933 -19.086 12.769 1.00 86.00 194 VAL A O 1
ATOM 1606 N N . ASN A 1 195 ? -0.969 -18.411 11.753 1.00 85.44 195 ASN A N 1
ATOM 1607 C CA . ASN A 1 195 ? -1.385 -19.723 11.264 1.00 85.44 195 ASN A CA 1
ATOM 1608 C C . ASN A 1 195 ? -0.969 -20.005 9.819 1.00 85.44 195 ASN A C 1
ATOM 1610 O O . ASN A 1 195 ? -1.023 -21.166 9.423 1.00 85.44 195 ASN A O 1
ATOM 1614 N N . SER A 1 196 ? -0.516 -19.016 9.035 1.00 83.31 196 SER A N 1
ATOM 1615 C CA . SER A 1 196 ? 0.045 -19.298 7.708 1.00 83.31 196 SER A CA 1
ATOM 1616 C C . SER A 1 196 ? 1.517 -19.723 7.797 1.00 83.31 196 SER A C 1
ATOM 1618 O O . SER A 1 196 ? 2.375 -18.890 8.116 1.00 83.31 196 SER A O 1
ATOM 1620 N N . PRO A 1 197 ? 1.868 -20.972 7.428 1.00 79.38 197 PRO A N 1
ATOM 1621 C CA . PRO A 1 197 ? 3.262 -21.405 7.393 1.00 79.38 197 PRO A CA 1
ATOM 1622 C C . PRO A 1 197 ? 4.068 -20.621 6.353 1.00 79.38 197 PRO A C 1
ATOM 1624 O O . PRO A 1 197 ? 5.179 -20.186 6.640 1.00 79.38 197 PRO A O 1
ATOM 1627 N N . ALA A 1 198 ? 3.483 -20.375 5.175 1.00 75.44 198 ALA A N 1
ATOM 1628 C CA . ALA A 1 198 ? 4.131 -19.636 4.094 1.00 75.44 198 ALA A CA 1
ATOM 1629 C C . ALA A 1 198 ? 4.453 -18.193 4.508 1.00 75.44 198 ALA A C 1
ATOM 1631 O O . ALA A 1 198 ? 5.557 -17.712 4.260 1.00 75.44 198 ALA A O 1
ATOM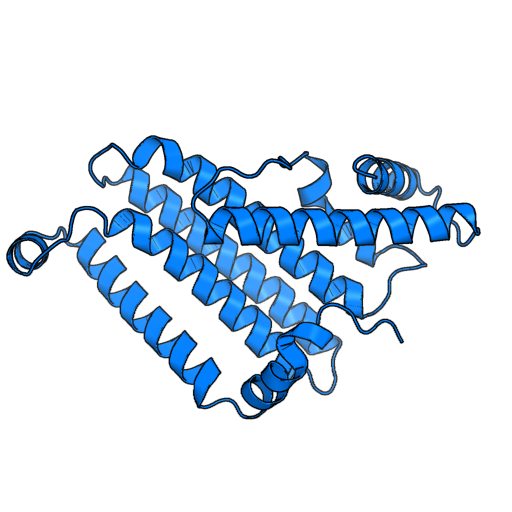 1632 N N . TYR A 1 199 ? 3.527 -17.519 5.197 1.00 72.56 199 TYR A N 1
ATOM 1633 C CA . TYR A 1 199 ? 3.761 -16.162 5.686 1.00 72.56 199 TYR A CA 1
ATOM 1634 C C . TYR A 1 199 ? 4.768 -16.125 6.834 1.00 72.56 199 TYR A C 1
ATOM 1636 O O . TYR A 1 199 ? 5.651 -15.273 6.854 1.00 72.56 199 TYR A O 1
ATOM 1644 N N . ARG A 1 200 ? 4.692 -17.077 7.767 1.00 75.12 200 ARG A N 1
ATOM 1645 C CA . ARG A 1 200 ? 5.602 -17.154 8.913 1.00 75.12 200 ARG A CA 1
ATOM 1646 C C . ARG A 1 200 ? 7.048 -17.441 8.502 1.00 75.12 200 ARG A C 1
ATOM 1648 O O . ARG A 1 200 ? 7.962 -16.778 8.990 1.00 75.12 200 ARG A O 1
ATOM 1655 N N . GLU A 1 201 ? 7.271 -18.391 7.598 1.00 73.94 201 GLU A N 1
ATOM 1656 C CA . GLU A 1 201 ? 8.597 -18.638 7.008 1.00 73.94 201 GLU A CA 1
ATOM 1657 C C . GLU A 1 201 ? 9.053 -17.424 6.183 1.00 73.94 201 GLU A C 1
ATOM 1659 O O . GLU A 1 201 ? 10.179 -16.936 6.313 1.00 73.94 201 GLU A O 1
ATOM 1664 N N . GLY A 1 202 ? 8.103 -16.846 5.450 1.00 68.25 202 GLY A N 1
ATOM 1665 C CA . GLY A 1 202 ? 8.164 -15.561 4.768 1.00 68.25 202 GLY A CA 1
ATOM 1666 C C . GLY A 1 202 ? 8.440 -14.330 5.642 1.00 68.25 202 GLY A C 1
ATOM 1667 O O . GLY A 1 202 ? 8.706 -13.257 5.125 1.00 68.25 202 GLY A O 1
ATOM 1668 N N . MET A 1 203 ? 8.401 -14.429 6.968 1.00 67.12 203 MET A N 1
ATOM 1669 C CA . MET A 1 203 ? 8.724 -13.310 7.862 1.00 67.12 203 MET A CA 1
ATOM 1670 C C . MET A 1 203 ? 10.146 -13.402 8.410 1.00 67.12 203 MET A C 1
ATOM 1672 O O . MET A 1 203 ? 10.728 -12.380 8.772 1.00 67.12 203 MET A O 1
ATOM 1676 N N . LYS A 1 204 ? 10.755 -14.597 8.417 1.00 61.00 204 LYS A N 1
ATOM 1677 C CA . LYS A 1 204 ? 12.133 -14.804 8.906 1.00 61.00 204 LYS A CA 1
ATOM 1678 C C . LYS A 1 204 ? 13.158 -13.984 8.132 1.00 61.00 204 LYS A C 1
ATOM 1680 O O . LYS A 1 204 ? 14.146 -13.537 8.703 1.00 61.00 204 LYS A O 1
ATOM 1685 N N . TYR A 1 205 ? 12.889 -13.746 6.854 1.00 60.31 205 TYR A N 1
ATOM 1686 C CA . TYR A 1 205 ? 13.714 -12.897 6.006 1.00 60.31 205 TYR A CA 1
ATOM 1687 C C . TYR A 1 205 ? 13.100 -11.505 5.799 1.00 60.31 205 TYR A C 1
ATOM 1689 O O . TYR A 1 205 ? 13.470 -10.836 4.848 1.00 60.31 205 TYR A O 1
ATOM 1697 N N . GLY A 1 206 ? 12.182 -11.041 6.664 1.00 50.91 206 GLY A N 1
ATOM 1698 C CA . GLY A 1 206 ? 11.426 -9.775 6.540 1.00 50.91 206 GLY A CA 1
ATOM 1699 C C . GLY A 1 206 ? 12.256 -8.557 6.113 1.00 50.91 206 GLY A C 1
ATOM 1700 O O . GLY A 1 206 ? 11.811 -7.757 5.296 1.00 50.91 206 GLY A O 1
ATOM 1701 N N . LEU A 1 207 ? 13.491 -8.462 6.619 1.00 43.34 207 LEU A N 1
ATOM 1702 C CA . LEU A 1 207 ? 14.473 -7.425 6.272 1.00 43.34 207 LEU A CA 1
ATOM 1703 C C . LEU A 1 207 ? 15.223 -7.683 4.948 1.00 43.34 207 LEU A C 1
ATOM 1705 O O . LEU A 1 207 ? 15.607 -6.730 4.276 1.00 43.34 207 LEU A O 1
ATOM 1709 N N . TYR A 1 208 ? 15.409 -8.945 4.554 1.00 42.19 208 TYR A N 1
ATOM 1710 C CA . TYR A 1 208 ? 16.034 -9.359 3.289 1.00 42.19 208 TYR A CA 1
ATOM 1711 C C . TYR A 1 208 ? 15.027 -9.426 2.117 1.00 42.19 208 TYR A C 1
ATOM 1713 O O . TYR A 1 208 ? 15.425 -9.285 0.966 1.00 42.19 208 TYR A O 1
ATOM 1721 N N . TYR A 1 209 ? 13.721 -9.566 2.386 1.00 41.03 209 TYR A N 1
ATOM 1722 C CA . TYR A 1 209 ? 12.655 -9.616 1.372 1.00 41.03 209 TYR A CA 1
ATOM 1723 C C . TYR A 1 209 ? 12.465 -8.306 0.612 1.00 41.03 209 TYR A C 1
ATOM 1725 O O . TYR A 1 209 ? 11.928 -8.326 -0.489 1.00 41.03 209 TYR A O 1
ATOM 1733 N N . SER A 1 210 ? 12.895 -7.176 1.166 1.00 43.47 210 SER A N 1
ATOM 1734 C CA . SER A 1 210 ? 12.805 -5.880 0.489 1.00 43.47 210 SER A CA 1
ATOM 1735 C C . SER A 1 210 ? 13.886 -5.684 -0.582 1.00 43.47 210 SER A C 1
ATOM 1737 O O . SER A 1 210 ? 13.805 -4.710 -1.328 1.00 43.47 210 SER A O 1
ATOM 1739 N N . PHE A 1 211 ? 14.902 -6.562 -0.658 1.00 50.75 211 PHE A N 1
ATOM 1740 C CA . PHE A 1 211 ? 16.160 -6.232 -1.337 1.00 50.75 211 PHE A CA 1
ATOM 1741 C C . PHE A 1 211 ? 16.953 -7.399 -1.953 1.00 50.75 211 PHE A C 1
ATOM 1743 O O . PHE A 1 211 ? 18.164 -7.248 -2.099 1.00 50.75 211 PHE A O 1
ATOM 1750 N N . ASP A 1 212 ? 16.351 -8.525 -2.355 1.00 31.66 212 ASP A N 1
ATOM 1751 C CA . ASP A 1 212 ? 17.119 -9.529 -3.119 1.00 31.66 212 ASP A CA 1
ATOM 1752 C C . ASP A 1 212 ? 16.950 -9.324 -4.631 1.00 31.66 212 ASP A C 1
ATOM 1754 O O . ASP A 1 212 ? 16.091 -9.903 -5.287 1.00 31.66 212 ASP A O 1
ATOM 1758 N N . SER A 1 213 ? 17.794 -8.453 -5.186 1.00 34.38 213 SER A N 1
ATOM 1759 C CA . SER A 1 213 ? 18.116 -8.471 -6.608 1.00 34.38 213 SER A CA 1
ATOM 1760 C C . SER A 1 213 ? 19.093 -9.619 -6.866 1.00 34.38 213 SER A C 1
ATOM 1762 O O . SER A 1 213 ? 20.298 -9.452 -6.647 1.00 34.38 213 SER A O 1
ATOM 1764 N N . ARG A 1 214 ? 18.589 -10.759 -7.335 1.00 33.62 214 ARG A N 1
ATOM 1765 C CA . ARG A 1 214 ? 19.409 -11.729 -8.071 1.00 33.62 214 ARG A CA 1
ATOM 1766 C C . ARG A 1 214 ? 19.176 -11.585 -9.565 1.00 33.62 214 ARG A C 1
ATOM 1768 O O . ARG A 1 214 ? 18.008 -11.387 -9.960 1.00 33.62 214 ARG A O 1
#

pLDDT: mean 88.53, std 12.31, range [31.66, 98.19]

Mean predicted aligned error: 5.92 Å